Protein AF-A0A420M8M1-F1 (afdb_monomer)

InterPro domains:
  IPR000873 AMP-dependent synthetase/ligase domain [PF00501] (111-320)
  IPR020845 AMP-binding, conserved site [PS00455] (256-267)
  IPR042099 ANL, N-terminal domain [G3DSA:3.40.50.12780] (49-320)

Structure (mmCIF, N/CA/C/O backbone):
data_AF-A0A420M8M1-F1
#
_entry.id   AF-A0A420M8M1-F1
#
loop_
_atom_site.group_PDB
_atom_site.id
_atom_site.type_symbol
_atom_site.label_atom_id
_atom_site.label_alt_id
_atom_site.label_comp_id
_atom_site.label_asym_id
_atom_site.label_entity_id
_atom_site.label_seq_id
_atom_site.pdbx_PDB_ins_code
_atom_site.Cartn_x
_atom_site.Cartn_y
_atom_site.Cartn_z
_atom_site.occupancy
_atom_site.B_iso_or_equiv
_atom_site.auth_seq_id
_atom_site.auth_comp_id
_atom_site.auth_asym_id
_atom_site.auth_atom_id
_atom_site.pdbx_PDB_model_num
ATOM 1 N N . MET A 1 1 ? 34.144 -24.700 -1.272 1.00 50.12 1 MET A N 1
ATOM 2 C CA . MET A 1 1 ? 32.954 -23.831 -1.227 1.00 50.12 1 MET A CA 1
ATOM 3 C C . MET A 1 1 ? 32.744 -23.325 -2.629 1.00 50.12 1 MET A C 1
ATOM 5 O O . MET A 1 1 ? 33.666 -22.741 -3.184 1.00 50.12 1 MET A O 1
ATOM 9 N N . ASP A 1 2 ? 31.607 -23.652 -3.221 1.00 48.69 2 ASP A N 1
ATOM 10 C CA . ASP A 1 2 ? 31.216 -23.104 -4.510 1.00 48.69 2 ASP A CA 1
ATOM 11 C C . ASP A 1 2 ? 30.931 -21.606 -4.314 1.00 48.69 2 ASP A C 1
ATOM 13 O O . ASP A 1 2 ? 30.100 -21.219 -3.492 1.00 48.69 2 ASP A O 1
ATOM 17 N N . TYR A 1 3 ? 31.689 -20.754 -5.006 1.00 56.19 3 TYR A N 1
ATOM 18 C CA . TYR A 1 3 ? 31.536 -19.297 -4.940 1.00 56.19 3 TYR A CA 1
ATOM 19 C C . TYR A 1 3 ? 30.181 -18.835 -5.493 1.00 56.19 3 TYR A C 1
ATOM 21 O O . TYR A 1 3 ? 29.797 -17.694 -5.255 1.00 56.19 3 TYR A O 1
ATOM 29 N N . SER A 1 4 ? 29.449 -19.712 -6.188 1.00 56.25 4 SER A N 1
ATOM 30 C CA . SER A 1 4 ? 28.086 -19.476 -6.661 1.00 56.25 4 SER A CA 1
ATOM 31 C C . SER A 1 4 ? 26.995 -19.891 -5.664 1.00 56.25 4 SER A C 1
ATOM 33 O O . SER A 1 4 ? 25.820 -19.651 -5.924 1.00 56.25 4 SER A O 1
ATOM 35 N N . SER A 1 5 ? 27.352 -20.463 -4.504 1.00 58.03 5 SER A N 1
ATOM 36 C CA . SER A 1 5 ? 26.383 -20.990 -3.528 1.00 58.03 5 SER A CA 1
ATOM 37 C C . SER A 1 5 ? 26.533 -20.418 -2.105 1.00 58.03 5 SER A C 1
ATOM 39 O O . SER A 1 5 ? 26.022 -21.008 -1.151 1.00 58.03 5 SER A O 1
ATOM 41 N N . GLY A 1 6 ? 27.281 -19.322 -1.929 1.00 61.12 6 GLY A N 1
ATOM 42 C CA . GLY A 1 6 ? 27.426 -18.617 -0.646 1.00 61.12 6 GLY A CA 1
ATOM 43 C C . GLY A 1 6 ? 26.289 -17.617 -0.370 1.00 61.12 6 GLY A C 1
ATOM 44 O O . GLY A 1 6 ? 25.487 -17.361 -1.261 1.00 61.12 6 GLY A O 1
ATOM 45 N N . PRO A 1 7 ? 26.228 -17.007 0.832 1.00 55.78 7 PRO A N 1
ATOM 46 C CA . PRO A 1 7 ? 25.243 -15.964 1.159 1.00 55.78 7 PRO A CA 1
ATOM 47 C C . PRO A 1 7 ? 25.398 -14.686 0.313 1.00 55.78 7 PRO A C 1
ATOM 49 O O . PRO A 1 7 ? 24.475 -13.886 0.244 1.00 55.78 7 PRO A O 1
ATOM 52 N N . ILE A 1 8 ? 26.554 -14.506 -0.336 1.00 55.62 8 ILE A N 1
ATOM 53 C CA . ILE A 1 8 ? 26.792 -13.508 -1.386 1.00 55.62 8 ILE A CA 1
ATOM 54 C C . ILE A 1 8 ? 27.461 -14.259 -2.546 1.00 55.62 8 ILE A C 1
ATOM 56 O O . ILE A 1 8 ? 28.693 -14.345 -2.586 1.00 55.62 8 ILE A O 1
ATOM 60 N N . PRO A 1 9 ? 26.690 -14.908 -3.433 1.00 60.41 9 PRO A N 1
ATOM 61 C CA . PRO A 1 9 ? 27.268 -15.642 -4.546 1.00 60.41 9 PRO A CA 1
ATOM 62 C C . PRO A 1 9 ? 27.980 -14.662 -5.489 1.00 60.41 9 PRO A C 1
ATOM 64 O O . PRO A 1 9 ? 27.428 -13.640 -5.894 1.00 60.41 9 PRO A O 1
ATOM 67 N N . LEU A 1 10 ? 29.242 -14.945 -5.817 1.00 60.34 10 LEU A N 1
ATOM 68 C CA . LEU A 1 10 ? 30.029 -14.114 -6.724 1.00 60.34 10 LEU A CA 1
ATOM 69 C C . LEU A 1 10 ? 29.603 -14.410 -8.162 1.00 60.34 10 LEU A C 1
ATOM 71 O O . LEU A 1 10 ? 29.989 -15.423 -8.750 1.00 60.34 10 LEU A O 1
ATOM 75 N N . ASN A 1 11 ? 28.801 -13.507 -8.721 1.00 65.06 11 ASN A N 1
ATOM 76 C CA . ASN A 1 11 ? 28.362 -13.573 -10.106 1.00 65.06 11 ASN A CA 1
ATOM 77 C C . ASN A 1 11 ? 29.441 -13.095 -11.088 1.00 65.06 11 ASN A C 1
ATOM 79 O O . ASN A 1 11 ? 30.454 -12.485 -10.738 1.00 65.06 11 ASN A O 1
ATOM 83 N N . ARG A 1 12 ? 29.226 -13.433 -12.361 1.00 63.91 12 ARG A N 1
ATOM 84 C CA . ARG A 1 12 ? 30.141 -13.169 -13.475 1.00 63.91 12 ARG A CA 1
ATOM 85 C C . ARG A 1 12 ? 30.439 -11.665 -13.582 1.00 63.91 12 ARG A C 1
ATOM 87 O O . ARG A 1 12 ? 29.519 -10.867 -13.702 1.00 63.91 12 ARG A O 1
ATOM 94 N N . VAL A 1 13 ? 31.720 -11.288 -13.612 1.00 68.69 13 VAL A N 1
ATOM 95 C CA . VAL A 1 13 ? 32.142 -9.890 -13.825 1.00 68.69 13 VAL A CA 1
ATOM 96 C C . VAL A 1 13 ? 31.616 -9.398 -15.175 1.00 68.69 13 VAL A C 1
ATOM 98 O O . VAL A 1 13 ? 31.954 -9.969 -16.219 1.00 68.69 13 VAL A O 1
ATOM 101 N N . HIS A 1 14 ? 30.801 -8.340 -15.156 1.00 72.31 14 HIS A N 1
ATOM 102 C CA . HIS A 1 14 ? 30.306 -7.699 -16.374 1.00 72.31 14 HIS A CA 1
ATOM 103 C C . HIS A 1 14 ? 31.462 -7.266 -17.263 1.00 72.31 14 HIS A C 1
ATOM 105 O O . HIS A 1 14 ? 32.425 -6.647 -16.808 1.00 72.31 14 HIS A O 1
ATOM 111 N N . LYS A 1 15 ? 31.358 -7.574 -18.556 1.00 82.00 15 LYS A N 1
ATOM 112 C CA . LYS A 1 15 ? 32.298 -7.067 -19.555 1.00 82.00 15 LYS A CA 1
ATOM 113 C C . LYS A 1 15 ? 31.755 -5.763 -20.141 1.00 82.00 15 LYS A C 1
ATOM 115 O O . LYS A 1 15 ? 30.547 -5.671 -20.362 1.00 82.00 15 LYS A O 1
ATOM 120 N N . PRO A 1 16 ? 32.618 -4.771 -20.423 1.00 85.31 16 PRO A N 1
ATOM 121 C CA . PRO A 1 16 ? 32.193 -3.565 -21.120 1.00 85.31 16 PRO A CA 1
ATOM 122 C C . PRO A 1 16 ? 31.568 -3.907 -22.490 1.00 85.31 16 PRO A C 1
ATOM 124 O O . PRO A 1 16 ? 31.913 -4.936 -23.079 1.00 85.31 16 PRO A O 1
ATOM 127 N N . PRO A 1 17 ? 30.691 -3.038 -23.027 1.00 88.19 17 PRO A N 1
ATOM 128 C CA . PRO A 1 17 ? 30.374 -1.699 -22.524 1.00 88.19 17 PRO A CA 1
ATOM 129 C C . PRO A 1 17 ? 29.330 -1.696 -21.394 1.00 88.19 17 PRO A C 1
ATOM 131 O O . PRO A 1 17 ? 28.279 -2.306 -21.522 1.00 88.19 17 PRO A O 1
ATOM 134 N N . PHE A 1 18 ? 29.581 -0.936 -20.319 1.00 87.44 18 PHE A N 1
ATOM 135 C CA . PHE A 1 18 ? 28.633 -0.758 -19.198 1.00 87.44 18 PHE A CA 1
ATOM 136 C C . PHE A 1 18 ? 27.512 0.247 -19.501 1.00 87.44 18 PHE A C 1
ATOM 138 O O . PHE A 1 18 ? 26.498 0.301 -18.817 1.00 87.44 18 PHE A O 1
ATOM 145 N N . THR A 1 19 ? 27.699 1.065 -20.536 1.00 91.12 19 THR A N 1
ATOM 146 C CA . THR A 1 19 ? 26.711 2.014 -21.054 1.00 91.12 19 THR A CA 1
ATOM 147 C C . THR A 1 19 ? 26.852 2.094 -22.567 1.00 91.12 19 THR A C 1
ATOM 149 O O . THR A 1 19 ? 27.961 1.973 -23.091 1.00 91.12 19 THR A O 1
ATOM 152 N N . ILE A 1 20 ? 25.758 2.348 -23.275 1.00 92.12 20 ILE A N 1
ATOM 153 C CA . ILE A 1 20 ? 25.721 2.551 -24.731 1.00 92.12 20 ILE A CA 1
ATOM 154 C C . ILE A 1 20 ? 25.131 3.926 -25.057 1.00 92.12 20 ILE A C 1
ATOM 156 O O . ILE A 1 20 ? 24.432 4.504 -24.225 1.00 92.12 20 ILE A O 1
ATOM 160 N N . GLU A 1 21 ? 25.407 4.458 -26.248 1.00 93.00 21 GLU A N 1
ATOM 161 C CA . GLU A 1 21 ? 24.715 5.656 -26.742 1.00 93.00 21 GLU A CA 1
ATOM 162 C C . GLU A 1 21 ? 23.219 5.352 -26.907 1.00 93.00 21 GLU A C 1
ATOM 164 O O . GLU A 1 21 ? 22.837 4.285 -27.392 1.00 93.00 21 GLU A O 1
ATOM 169 N N . ALA A 1 22 ? 22.360 6.266 -26.462 1.00 89.75 22 ALA A N 1
ATOM 170 C CA . ALA A 1 22 ? 20.925 6.134 -26.634 1.00 89.75 22 ALA A CA 1
ATOM 171 C C . ALA A 1 22 ? 20.560 6.322 -28.119 1.00 89.75 22 ALA A C 1
ATOM 173 O O . ALA A 1 22 ? 20.994 7.301 -28.733 1.00 89.75 22 ALA A O 1
ATOM 174 N N . PRO A 1 23 ? 19.748 5.425 -28.707 1.00 86.56 23 PRO A N 1
ATOM 175 C CA . PRO A 1 23 ? 19.322 5.567 -30.093 1.00 86.56 23 PRO A CA 1
ATOM 176 C C . PRO A 1 23 ? 18.439 6.810 -30.271 1.00 86.56 23 PRO A C 1
ATOM 178 O O . PRO A 1 23 ? 17.708 7.199 -29.360 1.00 86.56 23 PRO A O 1
ATOM 181 N N . GLY A 1 24 ? 18.493 7.419 -31.459 1.00 87.69 24 GLY A N 1
ATOM 182 C CA . GLY A 1 24 ? 17.625 8.542 -31.840 1.00 87.69 24 GLY A CA 1
ATOM 183 C C . GLY A 1 24 ? 18.106 9.937 -31.424 1.00 87.69 24 GLY A C 1
ATOM 184 O O . GLY A 1 24 ? 17.429 10.913 -31.733 1.00 87.69 24 GLY A O 1
ATOM 185 N N . TYR A 1 25 ? 19.266 10.062 -30.772 1.00 89.00 25 TYR A N 1
ATOM 186 C CA . TYR A 1 25 ? 19.849 11.360 -30.416 1.00 89.00 25 TYR A CA 1
ATOM 187 C C . TYR A 1 25 ? 20.876 11.817 -31.457 1.00 89.00 25 TYR A C 1
ATOM 189 O O . TYR A 1 25 ? 21.793 11.077 -31.814 1.00 89.00 25 TYR A O 1
ATOM 197 N N . ALA A 1 26 ? 20.739 13.058 -31.929 1.00 91.44 26 ALA A N 1
ATOM 198 C CA . ALA A 1 26 ? 21.737 13.690 -32.786 1.00 91.44 26 ALA A CA 1
ATOM 199 C C . ALA A 1 26 ? 22.994 14.052 -31.978 1.00 91.44 26 ALA A C 1
ATOM 201 O O . ALA A 1 26 ? 22.908 14.431 -30.810 1.00 91.44 26 ALA A O 1
ATOM 202 N N . LYS A 1 27 ? 24.173 13.971 -32.606 1.00 91.88 27 LYS A N 1
ATOM 203 C CA . LYS A 1 27 ? 25.420 14.443 -31.990 1.00 91.88 27 LYS A CA 1
ATOM 204 C C . LYS A 1 27 ? 25.441 15.969 -31.986 1.00 91.88 27 LYS A C 1
ATOM 206 O O . LYS A 1 27 ? 25.452 16.582 -33.051 1.00 91.88 27 LYS A O 1
ATOM 211 N N . VAL A 1 28 ? 25.487 16.564 -30.798 1.00 94.12 28 VAL A N 1
ATOM 212 C CA . VAL A 1 28 ? 25.663 18.010 -30.618 1.00 94.12 28 VAL A CA 1
ATOM 213 C C . VAL A 1 28 ? 27.150 18.296 -30.361 1.00 94.12 28 VAL A C 1
ATOM 215 O O . VAL A 1 28 ? 27.767 17.612 -29.538 1.00 94.12 28 VAL A O 1
ATOM 218 N N . PRO A 1 29 ? 27.778 19.258 -31.067 1.00 95.44 29 PRO A N 1
ATOM 219 C CA . PRO A 1 29 ? 29.178 19.597 -30.837 1.00 95.44 29 PRO A CA 1
ATOM 220 C C . PRO A 1 29 ? 29.442 19.946 -29.368 1.00 95.44 29 PRO A C 1
ATOM 222 O O . PRO A 1 29 ? 28.752 20.785 -28.802 1.00 95.44 29 PRO A O 1
ATOM 225 N N . ARG A 1 30 ? 30.489 19.348 -28.783 1.00 93.50 30 ARG A N 1
ATOM 226 C CA . ARG A 1 30 ? 30.898 19.492 -27.367 1.00 93.50 30 ARG A CA 1
ATOM 227 C C . ARG A 1 30 ? 29.968 18.846 -26.332 1.00 93.50 30 ARG A C 1
ATOM 229 O O . ARG A 1 30 ? 30.234 18.982 -25.142 1.00 93.50 30 ARG A O 1
ATOM 236 N N . GLU A 1 31 ? 28.960 18.090 -26.753 1.00 93.38 31 GLU A N 1
ATOM 237 C CA . GLU A 1 31 ? 28.098 17.330 -25.847 1.00 93.38 31 GLU A CA 1
ATOM 238 C C . GLU A 1 31 ? 28.309 15.823 -26.005 1.00 93.38 31 GLU A C 1
ATOM 240 O O . GLU A 1 31 ? 28.609 15.310 -27.086 1.00 93.38 31 GLU A O 1
ATOM 245 N N . THR A 1 32 ? 28.145 15.092 -24.903 1.00 91.19 32 THR A N 1
ATOM 246 C CA . THR A 1 32 ? 28.105 13.627 -24.943 1.00 91.19 32 THR A CA 1
ATOM 247 C C . THR A 1 32 ? 26.692 13.197 -25.310 1.00 91.19 32 THR A C 1
ATOM 249 O O . THR A 1 32 ? 25.736 13.643 -24.679 1.00 91.19 32 THR A O 1
ATOM 252 N N . VAL A 1 33 ? 26.550 12.306 -26.296 1.00 92.62 33 VAL A N 1
ATOM 253 C CA . VAL A 1 33 ? 25.246 11.704 -26.615 1.00 92.62 33 VAL A CA 1
ATOM 254 C C . VAL A 1 33 ? 24.686 11.054 -25.345 1.00 92.62 33 VAL A C 1
ATOM 256 O O . VAL A 1 33 ? 25.431 10.310 -24.693 1.00 92.62 33 VAL A O 1
ATOM 259 N N . PRO A 1 34 ? 23.409 11.292 -24.981 1.00 92.81 34 PRO A N 1
ATOM 260 C CA . PRO A 1 34 ? 22.792 10.641 -23.834 1.00 92.81 34 PRO A CA 1
ATOM 261 C C . PRO A 1 34 ? 23.056 9.137 -23.847 1.00 92.81 34 PRO A C 1
ATOM 263 O O . PRO A 1 34 ? 22.943 8.484 -24.884 1.00 92.81 34 PRO A O 1
ATOM 266 N N . ARG A 1 35 ? 23.452 8.583 -22.702 1.00 91.62 35 ARG A N 1
ATOM 267 C CA . ARG A 1 35 ? 23.811 7.166 -22.576 1.00 91.62 35 ARG A CA 1
ATOM 268 C C . ARG A 1 35 ? 22.736 6.409 -21.812 1.00 91.62 35 ARG A C 1
ATOM 270 O O . ARG A 1 35 ? 22.033 6.987 -20.988 1.00 91.62 35 ARG A O 1
ATOM 277 N N . ARG A 1 36 ? 22.618 5.108 -22.069 1.00 89.69 36 ARG A N 1
ATOM 278 C CA . ARG A 1 36 ? 21.708 4.210 -21.344 1.00 89.69 36 ARG A CA 1
ATOM 279 C C . ARG A 1 36 ? 22.346 2.862 -21.048 1.00 89.69 36 ARG A C 1
ATOM 281 O O . ARG A 1 36 ? 23.390 2.517 -21.606 1.00 89.69 36 ARG A O 1
ATOM 288 N N . HIS A 1 37 ? 21.699 2.102 -20.173 1.00 87.69 37 HIS A N 1
ATOM 289 C CA . HIS A 1 37 ? 22.111 0.743 -19.850 1.00 87.69 37 HIS A CA 1
ATOM 290 C C . HIS A 1 37 ? 22.026 -0.164 -21.100 1.00 87.69 37 HIS A C 1
ATOM 292 O O . HIS A 1 37 ? 21.024 -0.088 -21.816 1.00 87.69 37 HIS A O 1
ATOM 298 N N . PRO A 1 38 ? 23.010 -1.045 -21.373 1.00 88.31 38 PRO A N 1
ATOM 299 C CA . PRO A 1 38 ? 23.003 -1.927 -22.547 1.00 88.31 38 PRO A CA 1
ATOM 300 C C . PRO A 1 38 ? 21.764 -2.823 -22.649 1.00 88.31 38 PRO A C 1
ATOM 302 O O . PRO A 1 38 ? 21.288 -3.104 -23.7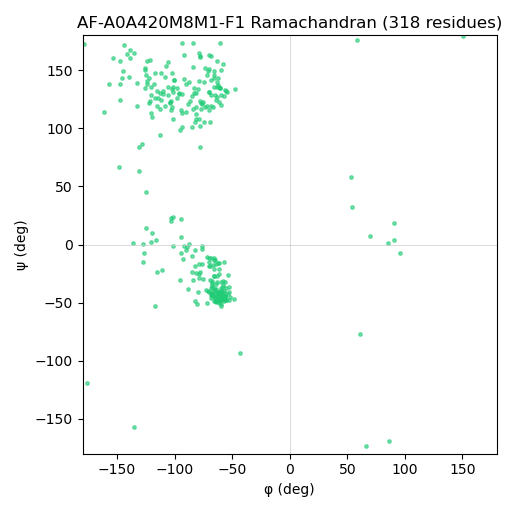45 1.00 88.31 38 PRO A O 1
ATOM 305 N N . ARG A 1 39 ? 21.201 -3.234 -21.505 1.00 84.75 39 ARG A N 1
ATOM 306 C CA . ARG A 1 39 ? 19.956 -4.024 -21.453 1.00 84.75 39 ARG A CA 1
ATOM 307 C C . ARG A 1 39 ? 18.728 -3.259 -21.966 1.00 84.75 39 ARG A C 1
ATOM 309 O O . ARG A 1 39 ? 17.761 -3.881 -22.375 1.00 84.75 39 ARG A O 1
ATOM 316 N N . ALA A 1 40 ? 18.783 -1.928 -21.983 1.00 88.62 40 ALA A N 1
ATOM 317 C CA . ALA A 1 40 ? 17.722 -1.038 -22.454 1.00 88.62 40 ALA A CA 1
ATOM 318 C C . ALA A 1 40 ? 17.993 -0.501 -23.880 1.00 88.62 40 ALA A C 1
ATOM 320 O O . ALA A 1 40 ? 17.518 0.578 -24.257 1.00 88.62 40 ALA A O 1
ATOM 321 N N . LYS A 1 41 ? 18.803 -1.218 -24.678 1.00 87.38 41 LYS A N 1
ATOM 322 C CA . LYS A 1 41 ? 19.159 -0.810 -26.050 1.00 87.38 41 LYS A CA 1
ATOM 323 C C . LYS A 1 41 ? 17.935 -0.669 -26.960 1.00 87.38 41 LYS A C 1
ATOM 325 O O . LYS A 1 41 ? 17.877 0.275 -27.739 1.00 87.38 41 LYS A O 1
ATOM 330 N N . ASP A 1 42 ? 16.954 -1.555 -26.792 1.00 86.75 42 ASP A N 1
ATOM 331 C CA . ASP A 1 42 ? 15.763 -1.642 -27.644 1.00 86.75 42 ASP A CA 1
ATOM 332 C C . ASP A 1 42 ? 14.588 -0.803 -27.107 1.00 86.75 42 ASP A C 1
ATOM 334 O O . ASP A 1 42 ? 13.528 -0.744 -27.724 1.00 86.75 42 ASP A O 1
ATOM 338 N N . GLY A 1 43 ? 14.755 -0.132 -25.962 1.00 86.56 43 GLY A N 1
ATOM 339 C CA . GLY A 1 43 ? 13.695 0.664 -25.349 1.00 86.56 43 GLY A CA 1
ATOM 340 C C . GLY A 1 43 ? 13.797 0.744 -23.831 1.00 86.56 43 GLY A C 1
ATOM 341 O O . GLY A 1 43 ? 14.707 0.192 -23.215 1.00 86.56 43 GLY A O 1
ATOM 342 N N . LEU A 1 44 ? 12.856 1.470 -23.229 1.00 87.50 44 LEU A N 1
ATOM 343 C CA . LEU A 1 44 ? 12.731 1.547 -21.777 1.00 87.50 44 LEU A CA 1
ATOM 344 C C . LEU A 1 44 ? 12.245 0.200 -21.226 1.00 87.50 44 LEU A C 1
ATOM 346 O O . LEU A 1 44 ? 11.249 -0.339 -21.705 1.00 87.50 44 LEU A O 1
ATOM 350 N N . ILE A 1 45 ? 12.915 -0.307 -20.192 1.00 90.50 45 ILE A N 1
ATOM 351 C CA . ILE A 1 45 ? 12.453 -1.472 -19.435 1.00 90.50 45 ILE A CA 1
ATOM 352 C C . ILE A 1 45 ? 11.484 -0.949 -18.372 1.00 90.50 45 ILE A C 1
ATOM 354 O O . ILE A 1 45 ? 11.903 -0.369 -17.375 1.00 90.50 45 ILE A O 1
ATOM 358 N N . ASN A 1 46 ? 10.185 -1.081 -18.624 1.00 92.94 46 ASN A N 1
ATOM 359 C CA . ASN A 1 46 ? 9.117 -0.531 -17.778 1.00 92.94 46 ASN A CA 1
ATOM 360 C C . ASN A 1 46 ? 8.222 -1.606 -17.144 1.00 92.94 46 ASN A C 1
ATOM 362 O O . ASN A 1 46 ? 7.232 -1.272 -16.495 1.00 92.94 46 ASN A O 1
ATOM 366 N N . ARG A 1 47 ? 8.553 -2.884 -17.350 1.00 94.31 47 ARG A N 1
ATOM 367 C CA . ARG A 1 47 ? 7.922 -4.037 -16.705 1.00 94.31 47 ARG A CA 1
ATOM 368 C C . ARG A 1 47 ? 8.994 -5.058 -16.339 1.00 94.31 47 ARG A C 1
ATOM 370 O O . ARG A 1 47 ? 9.925 -5.233 -17.130 1.00 94.31 47 ARG A O 1
ATOM 377 N N . PRO A 1 48 ? 8.865 -5.762 -15.203 1.00 91.69 48 PRO A N 1
ATOM 378 C CA . PRO A 1 48 ? 9.856 -6.760 -14.823 1.00 91.69 48 PRO A CA 1
ATOM 379 C C . PRO A 1 48 ? 9.707 -8.041 -15.665 1.00 91.69 48 PRO A C 1
ATOM 381 O O . PRO A 1 48 ? 10.690 -8.714 -15.956 1.00 91.69 48 PRO A O 1
ATOM 384 N N . VAL A 1 49 ? 8.483 -8.339 -16.114 1.00 92.62 49 VAL A N 1
ATOM 385 C CA . VAL A 1 49 ? 8.124 -9.371 -17.099 1.00 92.62 49 VAL A CA 1
ATOM 386 C C . VAL A 1 49 ? 6.904 -8.901 -17.900 1.00 92.62 49 VAL A C 1
ATOM 388 O O . VAL A 1 49 ? 6.151 -8.039 -17.448 1.00 92.62 49 VAL A O 1
ATOM 391 N N . ASN A 1 50 ? 6.701 -9.453 -19.099 1.00 90.56 50 ASN A N 1
ATOM 392 C CA . ASN A 1 50 ? 5.704 -8.948 -20.053 1.00 90.56 50 ASN A CA 1
ATOM 393 C C . ASN A 1 50 ? 4.245 -9.032 -19.570 1.00 90.56 50 ASN A C 1
ATOM 395 O O . ASN A 1 50 ? 3.437 -8.230 -20.030 1.00 90.56 50 ASN A O 1
ATOM 399 N N . ASP A 1 51 ? 3.914 -9.974 -18.680 1.00 91.75 51 ASP A N 1
ATOM 400 C CA . ASP A 1 51 ? 2.560 -10.221 -18.166 1.00 91.75 51 ASP A CA 1
ATOM 401 C C . ASP A 1 51 ? 2.190 -9.371 -16.937 1.00 91.75 51 ASP A C 1
ATOM 403 O O . ASP A 1 51 ? 1.074 -9.489 -16.437 1.00 91.75 51 ASP A O 1
ATOM 407 N N . ILE A 1 52 ? 3.085 -8.495 -16.461 1.00 95.38 52 ILE A N 1
ATOM 408 C CA . ILE A 1 52 ? 2.809 -7.587 -15.339 1.00 95.38 52 ILE A CA 1
ATOM 409 C C . ILE A 1 52 ? 2.491 -6.187 -15.856 1.00 95.38 52 ILE A C 1
ATOM 411 O O . ILE A 1 52 ? 3.374 -5.445 -16.288 1.00 95.38 52 ILE A O 1
ATOM 415 N N . HIS A 1 53 ? 1.219 -5.805 -15.762 1.00 94.94 53 HIS A N 1
ATOM 416 C CA . HIS A 1 53 ? 0.726 -4.477 -16.127 1.00 94.94 53 HIS A CA 1
ATOM 417 C C . HIS A 1 53 ? 0.274 -3.665 -14.911 1.00 94.94 53 HIS A C 1
ATOM 419 O O . HIS A 1 53 ? 0.210 -2.437 -14.979 1.00 94.94 53 HIS A O 1
ATOM 425 N N . THR A 1 54 ? -0.045 -4.344 -13.814 1.00 94.94 54 THR A N 1
ATOM 426 C CA . THR A 1 54 ? -0.586 -3.768 -12.589 1.00 94.94 54 THR A CA 1
ATOM 427 C C . THR A 1 54 ? 0.089 -4.332 -11.346 1.00 94.94 54 THR A C 1
ATOM 429 O O . THR A 1 54 ? 0.725 -5.383 -11.370 1.00 94.94 54 THR A O 1
ATOM 432 N N . VAL A 1 55 ? -0.105 -3.643 -10.222 1.00 92.94 55 VAL A N 1
ATOM 433 C CA . VAL A 1 55 ? 0.282 -4.133 -8.889 1.00 92.94 55 VAL A CA 1
ATOM 434 C C . VAL A 1 55 ? -0.389 -5.471 -8.575 1.00 92.94 55 VAL A C 1
ATOM 436 O O . VAL A 1 55 ? 0.224 -6.358 -7.990 1.00 92.94 55 VAL A O 1
ATOM 439 N N . PHE A 1 56 ? -1.640 -5.660 -9.000 1.00 93.31 56 PHE A N 1
ATOM 440 C CA . PHE A 1 56 ? -2.323 -6.926 -8.771 1.00 93.31 56 PHE A CA 1
ATOM 441 C C . PHE A 1 56 ? -1.729 -8.075 -9.601 1.00 93.31 56 PHE A C 1
ATOM 443 O O . PHE A 1 56 ? -1.686 -9.205 -9.117 1.00 93.31 56 PHE A O 1
ATOM 450 N N . ASP A 1 57 ? -1.187 -7.803 -10.792 1.00 95.19 57 ASP A N 1
ATOM 451 C CA . ASP A 1 57 ? -0.479 -8.823 -11.576 1.00 95.19 57 ASP A CA 1
ATOM 452 C C . ASP A 1 57 ? 0.775 -9.334 -10.860 1.00 95.19 57 ASP A C 1
ATOM 454 O O . ASP A 1 57 ? 1.085 -10.521 -10.970 1.00 95.19 57 ASP A O 1
ATOM 458 N N . ILE A 1 58 ? 1.457 -8.485 -10.077 1.00 95.44 58 ILE A N 1
ATOM 459 C CA . ILE A 1 58 ? 2.564 -8.912 -9.206 1.00 95.44 58 ILE A CA 1
ATOM 460 C C . ILE A 1 58 ? 2.051 -9.959 -8.211 1.00 95.44 58 ILE A C 1
ATOM 462 O O . ILE A 1 58 ? 2.568 -11.072 -8.183 1.00 95.44 58 ILE A O 1
ATOM 466 N N . VAL A 1 59 ? 0.979 -9.653 -7.471 1.00 94.44 59 VAL A N 1
ATOM 467 C CA . VAL A 1 59 ? 0.372 -10.581 -6.498 1.00 94.44 59 VAL A CA 1
ATOM 468 C C . VAL A 1 59 ? -0.045 -11.899 -7.164 1.00 94.44 59 VAL A C 1
ATOM 470 O O . VAL A 1 59 ? 0.308 -12.978 -6.686 1.00 94.44 59 VAL A O 1
ATOM 473 N N . ARG A 1 60 ? -0.747 -11.828 -8.304 1.00 94.44 60 ARG A N 1
ATOM 474 C CA . ARG A 1 60 ? -1.206 -12.998 -9.078 1.00 94.44 60 ARG A CA 1
ATOM 475 C C . ARG A 1 60 ? -0.044 -13.846 -9.586 1.00 94.44 60 ARG A C 1
ATOM 477 O O . ARG A 1 60 ? -0.115 -15.076 -9.559 1.00 94.44 60 ARG A O 1
ATOM 484 N N . ARG A 1 61 ? 1.022 -13.212 -10.082 1.00 96.00 61 ARG A N 1
ATOM 485 C CA . ARG A 1 61 ? 2.225 -13.915 -10.534 1.00 96.00 61 ARG A CA 1
ATOM 486 C C . ARG A 1 61 ? 2.897 -14.605 -9.357 1.00 96.00 61 ARG A C 1
ATOM 488 O O . ARG A 1 61 ? 3.204 -15.786 -9.469 1.00 96.00 61 ARG A O 1
ATOM 495 N N . SER A 1 62 ? 3.108 -13.913 -8.248 1.00 95.75 62 SER A N 1
ATOM 496 C CA . SER A 1 62 ? 3.844 -14.472 -7.116 1.00 95.75 62 SER A CA 1
ATOM 497 C C . SER A 1 62 ? 3.089 -15.615 -6.444 1.00 95.75 62 SER A C 1
ATOM 499 O O . SER A 1 62 ? 3.692 -16.637 -6.143 1.00 95.75 62 SER A O 1
ATOM 501 N N . ALA A 1 63 ? 1.759 -15.547 -6.355 1.00 96.81 63 ALA A N 1
ATOM 502 C CA . ALA A 1 63 ? 0.937 -16.680 -5.919 1.00 96.81 63 ALA A CA 1
ATOM 503 C C . ALA A 1 63 ? 0.967 -17.879 -6.879 1.00 96.81 63 ALA A C 1
ATOM 505 O O . ALA A 1 63 ? 0.773 -19.015 -6.452 1.00 96.81 63 ALA A O 1
ATOM 506 N N . ARG A 1 64 ? 1.217 -17.651 -8.173 1.00 97.44 64 ARG A N 1
ATOM 507 C CA . ARG A 1 64 ? 1.382 -18.713 -9.175 1.00 97.44 64 ARG A CA 1
ATOM 508 C C . ARG A 1 64 ? 2.780 -19.335 -9.141 1.00 97.44 64 ARG A C 1
ATOM 510 O O . ARG A 1 64 ? 2.897 -20.543 -9.313 1.00 97.44 64 ARG A O 1
ATOM 517 N N . VAL A 1 65 ? 3.821 -18.518 -8.977 1.00 97.44 65 VAL A N 1
ATOM 518 C CA . VAL A 1 65 ? 5.232 -18.935 -9.072 1.00 97.44 65 VAL A CA 1
ATOM 519 C C . VAL A 1 65 ? 5.771 -19.433 -7.728 1.00 97.44 65 VAL A C 1
ATOM 521 O O . VAL A 1 65 ? 6.475 -20.437 -7.699 1.00 97.44 65 VAL A O 1
ATOM 524 N N . TYR A 1 66 ? 5.386 -18.792 -6.623 1.00 97.50 66 TYR A N 1
ATOM 525 C CA . TYR A 1 66 ? 5.883 -19.052 -5.267 1.00 97.50 66 TYR A CA 1
ATOM 526 C C . TYR A 1 66 ? 4.753 -19.365 -4.266 1.00 97.50 66 TYR A C 1
ATOM 528 O O . TYR A 1 66 ? 4.763 -18.844 -3.152 1.00 97.50 66 TYR A O 1
ATOM 536 N N . PRO A 1 67 ? 3.759 -20.214 -4.602 1.00 98.19 67 PRO A N 1
ATOM 537 C CA . PRO A 1 67 ? 2.507 -20.339 -3.843 1.00 98.19 67 PRO A CA 1
ATOM 538 C C . PRO A 1 67 ? 2.698 -20.599 -2.345 1.00 98.19 67 PRO A C 1
ATOM 540 O O . PRO A 1 67 ? 1.929 -20.081 -1.542 1.00 98.19 67 PRO A O 1
ATOM 543 N N . ASN A 1 68 ? 3.721 -21.381 -1.986 1.00 97.88 68 ASN A N 1
ATOM 544 C CA . ASN A 1 68 ? 3.986 -21.831 -0.618 1.00 97.88 68 ASN A CA 1
ATOM 545 C C . ASN A 1 68 ? 5.102 -21.036 0.085 1.00 97.88 68 ASN A C 1
ATOM 547 O O . ASN A 1 68 ? 5.427 -21.341 1.232 1.00 97.88 68 ASN A O 1
ATOM 551 N N . HIS A 1 69 ? 5.727 -20.063 -0.589 1.00 97.69 69 HIS A N 1
ATOM 552 C CA . HIS A 1 69 ? 6.723 -19.197 0.046 1.00 97.69 69 HIS A CA 1
ATOM 553 C C . HIS A 1 69 ? 6.017 -18.210 0.970 1.00 97.69 69 HIS A C 1
ATOM 555 O O . HIS A 1 69 ? 4.853 -17.872 0.744 1.00 97.69 69 HIS A O 1
ATOM 561 N N . ARG A 1 70 ? 6.717 -17.760 2.015 1.00 96.44 70 ARG A N 1
ATOM 562 C CA . ARG A 1 70 ? 6.232 -16.694 2.898 1.00 96.44 70 ARG A CA 1
ATOM 563 C C . ARG A 1 70 ? 6.160 -15.405 2.081 1.00 96.44 70 ARG A C 1
ATOM 565 O O . ARG A 1 70 ? 7.082 -15.142 1.332 1.00 96.44 70 ARG A O 1
ATOM 572 N N . ALA A 1 71 ? 5.071 -14.656 2.218 1.00 94.50 71 ALA A N 1
ATOM 573 C CA . ALA A 1 71 ? 4.854 -13.409 1.486 1.00 94.50 71 ALA A CA 1
ATOM 574 C C . ALA A 1 71 ? 4.769 -12.209 2.427 1.00 94.50 71 ALA A C 1
ATOM 576 O O . ALA A 1 71 ? 5.457 -11.212 2.253 1.00 94.50 71 ALA A O 1
ATOM 577 N N . VAL A 1 72 ? 3.900 -12.287 3.439 1.00 92.69 72 VAL A N 1
ATOM 578 C CA . VAL A 1 72 ? 3.678 -11.172 4.368 1.00 92.69 72 VAL A CA 1
ATOM 579 C C . VAL A 1 72 ? 3.703 -11.689 5.793 1.00 92.69 72 VAL A C 1
ATOM 581 O O . VAL A 1 72 ? 2.891 -12.536 6.174 1.00 92.69 72 VAL A O 1
ATOM 584 N N . GLY A 1 73 ? 4.651 -11.169 6.571 1.00 91.81 73 GLY A N 1
ATOM 585 C CA . GLY A 1 73 ? 4.819 -11.454 7.989 1.00 91.81 73 GLY A CA 1
ATOM 586 C C . GLY A 1 73 ? 4.242 -10.349 8.868 1.00 91.81 73 GLY A C 1
ATOM 587 O O . GLY A 1 73 ? 4.391 -9.168 8.571 1.00 91.81 73 GLY A O 1
ATOM 588 N N . SER A 1 74 ? 3.616 -10.711 9.985 1.00 91.06 74 SER A N 1
ATOM 589 C CA . SER A 1 74 ? 3.173 -9.741 10.993 1.00 91.06 74 SER A CA 1
ATOM 590 C C . SER A 1 74 ? 3.376 -10.267 12.410 1.00 91.06 74 SER A C 1
ATOM 592 O O . SER A 1 74 ? 3.621 -11.456 12.623 1.00 91.06 74 SER A O 1
ATOM 594 N N . ARG A 1 75 ? 3.319 -9.361 13.388 1.00 91.69 75 ARG A N 1
ATOM 595 C CA . ARG A 1 75 ? 3.400 -9.678 14.816 1.00 91.69 75 ARG A CA 1
ATOM 596 C C . ARG A 1 75 ? 2.180 -9.112 15.518 1.00 91.69 75 ARG A C 1
ATOM 598 O O . ARG A 1 75 ? 1.715 -8.031 15.167 1.00 91.69 75 ARG A O 1
ATOM 605 N N . GLU A 1 76 ? 1.711 -9.819 16.532 1.00 90.00 76 GLU A N 1
ATOM 606 C CA . GLU A 1 76 ? 0.587 -9.389 17.356 1.00 90.00 76 GLU A CA 1
ATOM 607 C C . GLU A 1 76 ? 1.091 -8.833 18.688 1.00 90.00 76 GLU A C 1
ATOM 609 O O . GLU A 1 76 ? 2.124 -9.267 19.210 1.00 90.00 76 GLU A O 1
ATOM 614 N N . LEU A 1 77 ? 0.370 -7.850 19.230 1.00 89.81 77 LEU A N 1
ATOM 615 C CA . LEU A 1 77 ? 0.644 -7.316 20.558 1.00 89.81 77 LEU A CA 1
ATOM 616 C C . LEU A 1 77 ? 0.263 -8.362 21.607 1.00 89.81 77 LEU A C 1
ATOM 618 O O . LEU A 1 77 ? -0.907 -8.697 21.760 1.00 89.81 77 LEU A O 1
ATOM 622 N N . VAL A 1 78 ? 1.253 -8.850 22.348 1.00 91.44 78 VAL A N 1
ATOM 623 C CA . VAL A 1 78 ? 1.041 -9.734 23.501 1.00 91.44 78 VAL A CA 1
ATOM 624 C C . VAL A 1 78 ? 0.707 -8.893 24.723 1.00 91.44 78 VAL A C 1
ATOM 626 O O . VAL A 1 78 ? -0.261 -9.167 25.430 1.00 91.44 78 VAL A O 1
ATOM 629 N N . LYS A 1 79 ? 1.508 -7.852 24.978 1.00 89.69 79 LYS A N 1
ATOM 630 C CA . LYS A 1 79 ? 1.328 -6.980 26.138 1.00 89.69 79 LYS A CA 1
ATOM 631 C C . LYS A 1 79 ? 1.952 -5.608 25.919 1.00 89.69 79 LYS A C 1
ATOM 633 O O . LYS A 1 79 ? 3.071 -5.493 25.428 1.00 89.69 79 LYS A O 1
ATOM 638 N N . LEU A 1 80 ? 1.243 -4.563 26.341 1.00 88.88 80 LEU A N 1
ATOM 639 C CA . LEU A 1 80 ? 1.793 -3.216 26.451 1.00 88.88 80 LEU A CA 1
ATOM 640 C C . LEU A 1 80 ? 2.284 -2.983 27.881 1.00 88.88 80 LEU A C 1
ATOM 642 O O . LEU A 1 80 ? 1.490 -2.967 28.824 1.00 88.88 80 LEU A O 1
ATOM 646 N N . HIS A 1 81 ? 3.586 -2.783 28.044 1.00 89.81 81 HIS A N 1
ATOM 647 C CA . HIS A 1 81 ? 4.185 -2.412 29.321 1.00 89.81 81 HIS A CA 1
ATOM 648 C C . HIS A 1 81 ? 4.306 -0.891 29.394 1.00 89.81 81 HIS A C 1
ATOM 650 O O . HIS A 1 81 ? 4.808 -0.255 28.466 1.00 89.81 81 HIS A O 1
ATOM 656 N N . LYS A 1 82 ? 3.828 -0.308 30.495 1.00 89.81 82 LYS A N 1
ATOM 657 C CA . LYS A 1 82 ? 3.895 1.131 30.760 1.00 89.81 82 LYS A CA 1
ATOM 658 C C . LYS A 1 82 ? 4.829 1.377 31.931 1.00 89.81 82 LYS A C 1
ATOM 660 O O . LYS A 1 82 ? 4.550 0.940 33.045 1.00 89.81 82 LYS A O 1
ATOM 665 N N . GLU A 1 83 ? 5.922 2.084 31.683 1.00 91.06 83 GLU A N 1
ATOM 666 C CA . GLU A 1 83 ? 6.892 2.456 32.710 1.00 91.06 83 GLU A CA 1
ATOM 667 C C . GLU A 1 83 ? 6.906 3.969 32.886 1.00 91.06 83 GLU A C 1
ATOM 669 O O . GLU A 1 83 ? 7.124 4.710 31.930 1.00 91.06 83 GLU A O 1
ATOM 674 N N . ARG A 1 84 ? 6.723 4.457 34.113 1.00 89.19 84 ARG A N 1
ATOM 675 C CA . ARG A 1 84 ? 6.923 5.878 34.410 1.00 89.19 84 ARG A CA 1
ATOM 676 C C . ARG A 1 84 ? 8.375 6.100 34.785 1.00 89.19 84 ARG A C 1
ATOM 678 O O . ARG A 1 84 ? 8.870 5.504 35.738 1.00 89.19 84 ARG A O 1
ATOM 685 N N . ARG A 1 85 ? 9.061 6.957 34.032 1.00 86.50 85 ARG A N 1
ATOM 686 C CA . ARG A 1 85 ? 10.436 7.364 34.326 1.00 86.50 85 ARG A CA 1
ATOM 687 C C . ARG A 1 85 ? 10.482 8.868 34.518 1.00 86.50 85 ARG A C 1
ATOM 689 O O . ARG A 1 85 ? 9.908 9.612 33.725 1.00 86.50 85 ARG A O 1
ATOM 696 N N . LYS A 1 86 ? 11.196 9.313 35.547 1.00 86.94 86 LYS A N 1
ATOM 697 C CA . LYS A 1 86 ? 11.541 10.723 35.703 1.00 86.94 86 LYS A CA 1
ATOM 698 C C . LYS A 1 86 ? 12.658 11.056 34.725 1.00 86.94 86 LYS A C 1
ATOM 700 O O . LYS A 1 86 ? 13.703 10.410 34.734 1.00 86.94 86 LYS A O 1
ATOM 705 N N . VAL A 1 87 ? 12.420 12.029 33.858 1.00 85.00 87 VAL A N 1
ATOM 706 C CA . VAL A 1 87 ? 13.398 12.515 32.890 1.00 85.00 87 VAL A CA 1
ATOM 707 C C . VAL A 1 87 ? 13.683 13.969 33.223 1.00 85.00 87 VAL A C 1
ATOM 709 O O . VAL A 1 87 ? 12.763 14.777 33.330 1.00 85.00 87 VAL A O 1
ATOM 712 N N . GLN A 1 88 ? 14.958 14.298 33.395 1.00 84.94 88 GLN A N 1
ATOM 713 C CA . GLN A 1 88 ? 15.385 15.679 33.570 1.00 84.94 88 GLN A CA 1
ATOM 714 C C . GLN A 1 88 ? 15.351 16.377 32.213 1.00 84.94 88 GLN A C 1
ATOM 716 O O . GLN A 1 88 ? 16.007 15.938 31.266 1.00 84.94 88 GLN A O 1
ATOM 721 N N . LYS A 1 89 ? 14.572 17.453 32.104 1.00 81.31 89 LYS A N 1
ATOM 722 C CA . LYS A 1 89 ? 14.523 18.294 30.909 1.00 81.31 89 LYS A CA 1
ATOM 723 C C . LYS A 1 89 ? 14.930 19.706 31.296 1.00 81.31 89 LYS A C 1
ATOM 725 O O . LYS A 1 89 ? 14.390 20.266 32.243 1.00 81.31 89 LYS A O 1
ATOM 730 N N . ASN A 1 90 ? 15.877 20.265 30.552 1.00 78.81 90 ASN A N 1
ATOM 731 C CA . ASN A 1 90 ? 16.194 21.681 30.651 1.00 78.81 90 ASN A CA 1
ATOM 732 C C . ASN A 1 90 ? 15.103 22.467 29.909 1.00 78.81 90 ASN A C 1
ATOM 734 O O . ASN A 1 90 ? 14.909 22.264 28.705 1.00 78.81 90 ASN A O 1
ATOM 738 N N . VAL A 1 91 ? 14.366 23.297 30.639 1.00 78.44 91 VAL A N 1
ATOM 739 C CA . VAL A 1 91 ? 13.387 24.242 30.095 1.00 78.44 91 VAL A CA 1
ATOM 740 C C . VAL A 1 91 ? 13.842 25.624 30.541 1.00 78.44 91 VAL A C 1
ATOM 742 O O . VAL A 1 91 ? 13.888 25.902 31.733 1.00 78.44 91 VAL A O 1
ATOM 745 N N . ASP A 1 92 ? 14.256 26.447 29.578 1.00 75.75 92 ASP A N 1
ATOM 746 C CA . ASP A 1 92 ? 14.695 27.833 29.791 1.00 75.75 92 ASP A CA 1
ATOM 747 C C . ASP A 1 92 ? 15.810 28.025 30.843 1.00 75.75 92 ASP A C 1
ATOM 749 O O . ASP A 1 92 ? 15.896 29.059 31.498 1.00 75.75 92 ASP A O 1
ATOM 753 N N . GLY A 1 93 ? 16.710 27.045 30.987 1.00 77.69 93 GLY A N 1
ATOM 754 C CA . GLY A 1 93 ? 17.850 27.104 31.909 1.00 77.69 93 GLY A CA 1
ATOM 755 C C . GLY A 1 93 ? 17.608 26.434 33.264 1.00 77.69 93 GLY A C 1
ATOM 756 O O . GLY A 1 93 ? 18.565 26.255 34.017 1.00 77.69 93 GLY A O 1
ATOM 757 N N . GLU A 1 94 ? 16.381 25.996 33.555 1.00 76.19 94 GLU A N 1
ATOM 758 C CA . GLU A 1 94 ? 16.040 25.249 34.768 1.00 76.19 94 GLU A CA 1
ATOM 759 C C . GLU A 1 94 ? 15.892 23.748 34.480 1.00 76.19 94 GLU A C 1
ATOM 761 O O . GLU A 1 94 ? 15.238 23.327 33.520 1.00 76.19 94 GLU A O 1
ATOM 766 N N . ILE A 1 95 ? 16.501 22.912 35.329 1.00 81.62 95 ILE A N 1
ATOM 767 C CA . ILE A 1 95 ? 16.342 21.455 35.262 1.00 81.62 95 ILE A CA 1
ATOM 768 C C . ILE A 1 95 ? 15.028 21.086 35.949 1.00 81.62 95 ILE A C 1
ATOM 770 O O . ILE A 1 95 ? 14.929 21.123 37.174 1.00 81.62 95 ILE A O 1
ATOM 774 N N . GLN A 1 96 ? 14.035 20.686 35.158 1.00 84.56 96 GLN A N 1
ATOM 775 C CA . GLN A 1 96 ? 12.759 20.181 35.658 1.00 84.56 96 GLN A CA 1
ATOM 776 C C . GLN A 1 96 ? 12.730 18.649 35.579 1.00 84.56 96 GLN A C 1
ATOM 778 O O . GLN A 1 96 ? 13.116 18.061 34.563 1.00 84.56 96 GLN A O 1
ATOM 783 N N . GLU A 1 97 ? 12.253 17.988 36.638 1.00 83.06 97 GLU A N 1
ATOM 784 C CA . GLU A 1 97 ? 11.902 16.565 36.588 1.00 83.06 97 GLU A CA 1
ATOM 785 C C . GLU A 1 97 ? 10.510 16.408 35.969 1.00 83.06 97 GLU A C 1
ATOM 787 O O . GLU A 1 97 ? 9.506 16.778 36.573 1.00 83.06 97 GLU A O 1
ATOM 792 N N . LEU A 1 98 ? 10.441 15.829 34.771 1.00 84.62 98 LEU A N 1
ATOM 793 C CA . LEU A 1 98 ? 9.179 15.480 34.124 1.00 84.62 98 LEU A CA 1
ATOM 794 C C . LEU A 1 98 ? 8.971 13.969 34.198 1.00 84.62 98 LEU A C 1
ATOM 796 O O . LEU A 1 98 ? 9.843 13.191 33.802 1.00 84.62 98 LEU A O 1
ATOM 800 N N . GLU A 1 99 ? 7.805 13.533 34.671 1.00 84.44 99 GLU A N 1
ATOM 801 C CA . GLU A 1 99 ? 7.398 12.138 34.506 1.00 84.44 99 GLU A CA 1
ATOM 802 C C . GLU A 1 99 ? 7.049 11.886 33.040 1.00 84.44 99 GLU A C 1
ATOM 804 O O . GLU A 1 99 ? 6.137 12.495 32.480 1.00 84.44 99 GLU A O 1
ATOM 809 N N . LYS A 1 100 ? 7.780 10.967 32.410 1.00 86.81 100 LYS A N 1
ATOM 810 C CA . LYS A 1 100 ? 7.484 10.474 31.070 1.00 86.81 100 LYS A CA 1
ATOM 811 C C . LYS A 1 100 ? 7.057 9.015 31.163 1.00 86.81 100 LYS A C 1
ATOM 813 O O . LYS A 1 100 ? 7.792 8.180 31.694 1.00 86.81 100 LYS A O 1
ATOM 818 N N . GLU A 1 101 ? 5.877 8.709 30.635 1.00 85.25 101 GLU A N 1
ATOM 819 C CA . GLU A 1 101 ? 5.441 7.329 30.426 1.00 85.25 101 GLU A CA 1
ATOM 820 C C . GLU A 1 101 ? 6.137 6.771 29.179 1.00 85.25 101 GLU A C 1
ATOM 822 O O . GLU A 1 101 ? 6.066 7.345 28.092 1.00 85.25 101 GLU A O 1
ATOM 827 N N . TRP A 1 102 ? 6.840 5.660 29.353 1.00 86.62 102 TRP A N 1
ATOM 828 C CA . TRP A 1 102 ? 7.423 4.860 28.289 1.00 86.62 102 TRP A CA 1
ATOM 829 C C . TRP A 1 102 ? 6.500 3.688 27.994 1.00 86.62 102 TRP A C 1
ATOM 831 O O . TRP A 1 102 ? 6.030 3.011 28.909 1.00 86.62 102 TRP A O 1
ATOM 841 N N . GLN A 1 103 ? 6.271 3.450 26.710 1.00 87.56 103 GLN A N 1
ATOM 842 C CA . GLN A 1 103 ? 5.479 2.336 26.212 1.00 87.56 103 GLN A CA 1
ATOM 843 C C . GLN A 1 103 ? 6.415 1.317 25.567 1.00 87.56 103 GLN A C 1
ATOM 845 O O . GLN A 1 103 ? 7.136 1.635 24.622 1.00 87.56 103 GLN A O 1
ATOM 850 N N . LEU A 1 104 ? 6.428 0.105 26.111 1.00 89.56 104 LEU A N 1
ATOM 851 C CA . LEU A 1 104 ? 7.226 -1.019 25.634 1.00 89.56 104 LEU A CA 1
ATOM 852 C C . LEU A 1 104 ? 6.271 -2.109 25.142 1.00 89.56 104 LEU A C 1
ATOM 854 O O . LEU A 1 104 ? 5.443 -2.616 25.900 1.00 89.56 104 LEU A O 1
ATOM 858 N N . PHE A 1 105 ? 6.377 -2.454 23.862 1.00 90.69 105 PHE A N 1
ATOM 859 C CA . PHE A 1 105 ? 5.493 -3.413 23.204 1.00 90.69 105 PHE A CA 1
ATOM 860 C C . PHE A 1 105 ? 6.116 -4.810 23.257 1.00 90.69 105 PHE A C 1
ATOM 862 O O . PHE A 1 105 ? 7.139 -5.073 22.625 1.00 90.69 105 PHE A O 1
ATOM 869 N N . GLU A 1 106 ? 5.495 -5.721 23.999 1.00 93.50 106 GLU A N 1
ATOM 870 C CA . GLU A 1 106 ? 5.797 -7.147 23.925 1.00 93.50 106 GLU A CA 1
ATOM 871 C C . GLU A 1 106 ? 5.005 -7.747 22.767 1.00 93.50 106 GLU A C 1
ATOM 873 O O . GLU A 1 106 ? 3.774 -7.722 22.764 1.00 93.50 106 GLU A O 1
ATOM 878 N N . LEU A 1 107 ? 5.714 -8.260 21.766 1.00 93.19 107 LEU A N 1
ATOM 879 C CA . LEU A 1 107 ? 5.131 -8.729 20.513 1.00 93.19 107 LEU A CA 1
ATOM 880 C C . LEU A 1 107 ? 5.361 -10.234 20.334 1.00 93.19 107 LEU A C 1
ATOM 882 O O . LEU A 1 107 ? 6.418 -10.757 20.700 1.00 93.19 107 LEU A O 1
ATOM 886 N N . SER A 1 108 ? 4.418 -10.916 19.684 1.00 94.88 108 SER A N 1
ATOM 887 C CA . SER A 1 108 ? 4.505 -12.345 19.358 1.00 94.88 108 SER A CA 1
ATOM 888 C C . SER A 1 108 ? 5.709 -12.661 18.462 1.00 94.88 108 SER A C 1
ATOM 890 O O . SER A 1 108 ? 6.379 -11.764 17.945 1.00 94.88 108 SER A O 1
ATOM 892 N N . LYS A 1 109 ? 5.984 -13.943 18.200 1.00 95.94 109 LYS A N 1
ATOM 893 C CA . LYS A 1 109 ? 6.804 -14.309 17.030 1.00 95.94 109 LYS A CA 1
ATOM 894 C C . LYS A 1 109 ? 6.081 -13.891 15.743 1.00 95.94 109 LYS A C 1
ATOM 896 O O . LYS A 1 109 ? 4.859 -13.729 15.758 1.00 95.94 109 LYS A O 1
ATOM 901 N N . PHE A 1 110 ? 6.826 -13.724 14.652 1.00 93.56 110 PHE A N 1
ATOM 902 C CA . PHE A 1 110 ? 6.218 -13.489 13.345 1.00 93.56 110 PHE A CA 1
ATOM 903 C C . PHE A 1 110 ? 5.328 -14.668 12.942 1.00 93.56 110 PHE A C 1
ATOM 905 O O . PHE A 1 110 ? 5.732 -15.827 13.058 1.00 93.56 110 PHE A O 1
ATOM 912 N N . SER A 1 111 ? 4.136 -14.351 12.451 1.00 94.31 111 SER A N 1
ATOM 913 C CA . SER A 1 111 ? 3.283 -15.249 11.680 1.00 94.31 111 SER A CA 1
ATOM 914 C C . SER A 1 111 ? 3.278 -14.781 10.230 1.00 94.31 111 SER A C 1
ATOM 916 O O . SER A 1 111 ? 3.347 -13.580 9.968 1.00 94.31 111 SER A O 1
ATOM 918 N N . TYR A 1 112 ? 3.232 -15.723 9.292 1.00 94.94 112 TYR A N 1
ATOM 919 C CA . TYR A 1 112 ? 3.336 -15.433 7.866 1.00 94.94 112 TYR A CA 1
ATOM 920 C C . TYR A 1 112 ? 2.131 -15.979 7.120 1.00 94.94 112 TYR A C 1
ATOM 922 O O . TYR A 1 112 ? 1.686 -17.090 7.397 1.00 94.94 112 TYR A O 1
ATOM 930 N N . LEU A 1 113 ? 1.665 -15.204 6.146 1.00 95.94 113 LEU A N 1
ATOM 931 C CA . LEU A 1 113 ? 0.857 -15.710 5.047 1.00 95.94 113 LEU A CA 1
ATOM 932 C C . LEU A 1 113 ? 1.789 -16.187 3.940 1.00 95.94 113 LEU A C 1
ATOM 934 O O . LEU A 1 113 ? 2.787 -15.526 3.635 1.00 95.94 113 LEU A O 1
ATOM 938 N N . THR A 1 114 ? 1.448 -17.304 3.316 1.00 97.94 114 THR A N 1
ATOM 939 C CA . THR A 1 114 ? 2.045 -17.709 2.044 1.00 97.94 114 THR A CA 1
ATOM 940 C C . THR A 1 114 ? 1.580 -16.795 0.908 1.00 97.94 114 THR A C 1
ATOM 942 O O . THR A 1 114 ? 0.558 -16.118 1.036 1.00 97.94 114 THR A O 1
ATOM 945 N N . PHE A 1 115 ? 2.268 -16.780 -0.237 1.00 97.50 115 PHE A N 1
ATOM 946 C CA . PHE A 1 115 ? 1.794 -16.007 -1.397 1.00 97.50 115 PHE A CA 1
ATOM 947 C C . PHE A 1 115 ? 0.393 -16.423 -1.847 1.00 97.50 115 PHE A C 1
ATOM 949 O O . PHE A 1 115 ? -0.396 -15.567 -2.256 1.00 97.50 115 PHE A O 1
ATOM 956 N N . LYS A 1 116 ? 0.052 -17.715 -1.744 1.00 98.00 116 LYS A N 1
ATOM 957 C CA . LYS A 1 116 ? -1.290 -18.187 -2.090 1.00 98.00 116 LYS A CA 1
ATOM 958 C C . LYS A 1 116 ? -2.353 -17.661 -1.125 1.00 98.00 116 LYS A C 1
ATOM 960 O O . LYS A 1 116 ? -3.412 -17.216 -1.564 1.00 98.00 116 LYS A O 1
ATOM 965 N N . GLU A 1 117 ? -2.065 -17.676 0.172 1.00 97.25 117 GLU A N 1
ATOM 966 C CA . GLU A 1 117 ? -2.953 -17.109 1.193 1.00 97.25 117 GLU A CA 1
ATOM 967 C C . GLU A 1 117 ? -3.049 -15.583 1.078 1.00 97.25 117 GLU A C 1
ATOM 969 O O . GLU A 1 117 ? -4.121 -15.017 1.284 1.00 97.25 117 GLU A O 1
ATOM 974 N N . TYR A 1 118 ? -1.961 -14.911 0.698 1.00 95.56 118 TYR A N 1
ATOM 975 C CA . TYR A 1 118 ? -1.952 -13.466 0.497 1.00 95.56 118 TYR A CA 1
ATOM 976 C C . TYR A 1 118 ? -2.794 -13.043 -0.714 1.00 95.56 118 TYR A C 1
ATOM 978 O O . TYR A 1 118 ? -3.602 -12.122 -0.607 1.00 95.56 118 TYR A O 1
ATOM 986 N N . GLU A 1 119 ? -2.690 -13.751 -1.843 1.00 95.00 119 GLU A N 1
ATOM 987 C CA . GLU A 1 119 ? -3.591 -13.556 -2.988 1.00 95.00 119 GLU A CA 1
ATOM 988 C C . GLU A 1 119 ? -5.057 -13.730 -2.575 1.00 95.00 119 GLU A C 1
ATOM 990 O O . GLU A 1 119 ? -5.902 -12.901 -2.920 1.00 95.00 119 GLU A O 1
ATOM 995 N N . GLN A 1 120 ? -5.355 -14.779 -1.803 1.00 95.19 120 GLN A N 1
ATOM 996 C CA . GLN A 1 120 ? -6.701 -15.032 -1.300 1.00 95.19 120 GLN A CA 1
ATOM 997 C C . GLN A 1 120 ? -7.194 -13.893 -0.396 1.00 95.19 120 GLN A C 1
ATOM 999 O O . GLN A 1 120 ? -8.329 -13.443 -0.553 1.00 95.19 120 GLN A O 1
ATOM 1004 N N . LEU A 1 121 ? -6.345 -13.379 0.500 1.00 94.25 121 LEU A N 1
ATOM 1005 C CA . LEU A 1 121 ? -6.664 -12.233 1.351 1.00 94.25 121 LEU A CA 1
ATOM 1006 C C . LEU A 1 121 ? -6.985 -10.983 0.517 1.00 94.25 121 LEU A C 1
ATOM 1008 O O . LEU A 1 121 ? -7.994 -10.325 0.764 1.00 94.25 121 LEU A O 1
ATOM 1012 N N . VAL A 1 122 ? -6.155 -10.669 -0.481 1.00 93.06 122 VAL A N 1
ATOM 1013 C CA . VAL A 1 122 ? -6.353 -9.519 -1.381 1.00 93.06 122 VAL A CA 1
ATOM 1014 C C . VAL A 1 122 ? -7.679 -9.634 -2.139 1.00 93.06 122 VAL A C 1
ATOM 1016 O O . VAL A 1 122 ? -8.429 -8.659 -2.222 1.00 93.06 122 VAL A O 1
ATOM 1019 N N . LEU A 1 123 ? -8.015 -10.827 -2.639 1.00 93.25 123 LEU A N 1
ATOM 1020 C CA . LEU A 1 123 ? -9.302 -11.087 -3.290 1.00 93.25 123 LEU A CA 1
ATOM 1021 C C . LEU A 1 123 ? -10.476 -10.900 -2.322 1.00 93.25 123 LEU A C 1
ATOM 1023 O O . LEU A 1 123 ? -11.414 -10.176 -2.645 1.00 93.25 123 LEU A O 1
ATOM 1027 N N . GLN A 1 124 ? -10.411 -11.487 -1.124 1.00 94.31 124 GLN A N 1
ATOM 1028 C CA . GLN A 1 124 ? -11.462 -11.370 -0.106 1.00 94.31 124 GLN A CA 1
ATOM 1029 C C . GLN A 1 124 ? -11.699 -9.913 0.307 1.00 94.31 124 GLN A C 1
ATOM 1031 O O . GLN A 1 124 ? -12.842 -9.465 0.361 1.00 94.31 124 GLN A O 1
ATOM 1036 N N . VAL A 1 125 ? -10.638 -9.137 0.534 1.00 93.00 125 VAL A N 1
ATOM 1037 C CA . VAL A 1 125 ? -10.761 -7.704 0.834 1.00 93.00 125 VAL A CA 1
ATOM 1038 C C . VAL A 1 125 ? -11.365 -6.951 -0.351 1.00 93.00 125 VAL A C 1
ATOM 1040 O O . VAL A 1 125 ? -12.297 -6.165 -0.168 1.00 93.00 125 VAL A O 1
ATOM 1043 N N . GLY A 1 126 ? -10.897 -7.223 -1.572 1.00 91.56 126 GLY A N 1
AT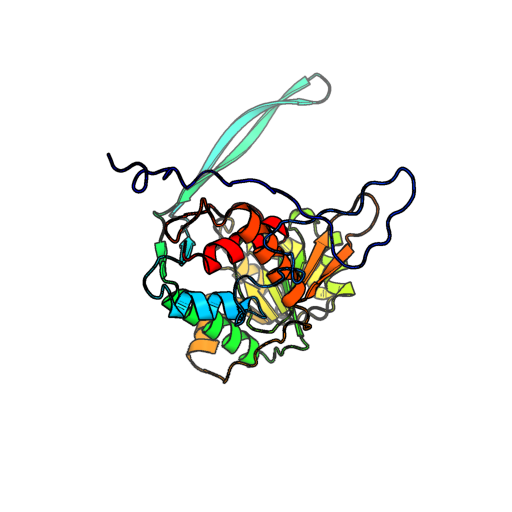OM 1044 C CA . GLY A 1 126 ? -11.457 -6.647 -2.791 1.00 91.56 126 GLY A CA 1
ATOM 1045 C C . GLY A 1 126 ? -12.959 -6.912 -2.926 1.00 91.56 126 GLY A C 1
ATOM 1046 O O . GLY A 1 126 ? -13.734 -5.980 -3.144 1.00 91.56 126 GLY A O 1
ATOM 1047 N N . TYR A 1 127 ? -13.399 -8.155 -2.725 1.00 92.44 127 TYR A N 1
ATOM 1048 C CA . TYR A 1 127 ? -14.814 -8.536 -2.765 1.00 92.44 127 TYR A CA 1
ATOM 1049 C C . TYR A 1 127 ? -15.624 -7.878 -1.647 1.00 92.44 127 TYR A C 1
ATOM 1051 O O . TYR A 1 127 ? -16.730 -7.397 -1.897 1.00 92.44 127 TYR A O 1
ATOM 1059 N N . GLY A 1 128 ? -15.058 -7.768 -0.443 1.00 93.88 128 GLY A N 1
ATOM 1060 C CA . GLY A 1 128 ? -15.663 -7.036 0.666 1.00 93.88 128 GLY A CA 1
ATOM 1061 C C . GLY A 1 128 ? -15.928 -5.574 0.302 1.00 93.88 128 GLY A C 1
ATOM 1062 O O . GLY A 1 128 ? -17.044 -5.081 0.473 1.00 93.88 128 GLY A O 1
ATOM 1063 N N . LEU A 1 129 ? -14.941 -4.892 -0.291 1.00 92.56 129 LEU A N 1
ATOM 1064 C CA . LEU A 1 129 ? -15.087 -3.505 -0.750 1.00 92.56 129 LEU A CA 1
ATOM 1065 C C . LEU A 1 129 ? -16.146 -3.389 -1.858 1.00 92.56 129 LEU A C 1
ATOM 1067 O O . LEU A 1 129 ? -16.980 -2.484 -1.825 1.00 92.56 129 LEU A O 1
ATOM 1071 N N . ARG A 1 130 ? -16.181 -4.335 -2.805 1.00 91.44 130 ARG A N 1
ATOM 1072 C CA . ARG A 1 130 ? -17.226 -4.394 -3.843 1.00 91.44 130 ARG A CA 1
ATOM 1073 C C . ARG A 1 130 ? -18.623 -4.581 -3.252 1.00 91.44 130 ARG A C 1
ATOM 1075 O O . ARG A 1 130 ? -19.555 -3.918 -3.700 1.00 91.44 130 ARG A O 1
ATOM 1082 N N . LYS A 1 131 ? -18.773 -5.430 -2.233 1.00 92.06 131 LYS A N 1
ATOM 1083 C CA . LYS A 1 131 ? -20.039 -5.658 -1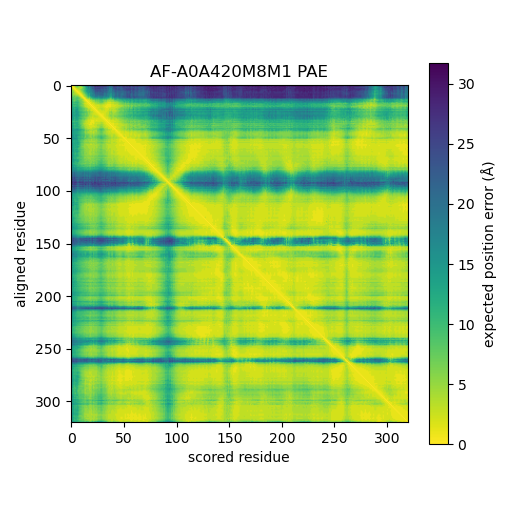.515 1.00 92.06 131 LYS A CA 1
ATOM 1084 C C . LYS A 1 131 ? -20.505 -4.423 -0.742 1.00 92.06 131 LYS A C 1
ATOM 1086 O O . LYS A 1 131 ? -21.703 -4.229 -0.560 1.00 92.06 131 LYS A O 1
ATOM 1091 N N . LEU A 1 132 ? -19.577 -3.557 -0.337 1.00 92.12 132 LEU A N 1
ATOM 1092 C CA . LEU A 1 132 ? -19.878 -2.228 0.204 1.00 92.12 132 LEU A CA 1
ATOM 1093 C C . LEU A 1 132 ? -20.266 -1.196 -0.868 1.00 92.12 132 LEU A C 1
ATOM 1095 O O . LEU A 1 132 ? -20.587 -0.063 -0.523 1.00 92.12 132 LEU A O 1
ATOM 1099 N N . GLY A 1 133 ? -20.262 -1.574 -2.149 1.00 92.06 133 GLY A N 1
ATOM 1100 C CA . GLY A 1 133 ? -20.608 -0.702 -3.271 1.00 92.06 133 GLY A CA 1
ATOM 1101 C C . GLY A 1 133 ? -19.418 0.050 -3.869 1.00 92.06 133 GLY A C 1
ATOM 1102 O O . GLY A 1 133 ? -19.605 0.845 -4.793 1.00 92.06 133 GLY A O 1
ATOM 1103 N N . LEU A 1 134 ? -18.187 -0.192 -3.400 1.00 92.06 134 LEU A N 1
ATOM 1104 C CA . LEU A 1 134 ? -17.012 0.425 -4.008 1.00 92.06 134 LEU A CA 1
ATOM 1105 C C . LEU A 1 134 ? -16.742 -0.198 -5.385 1.00 92.06 134 LEU A C 1
ATOM 1107 O O . LEU A 1 134 ? -17.059 -1.352 -5.654 1.00 92.06 134 LEU A O 1
ATOM 1111 N N . THR A 1 135 ? -16.187 0.594 -6.297 1.00 91.12 135 THR A N 1
ATOM 1112 C CA . THR A 1 135 ? -15.912 0.221 -7.694 1.00 91.12 135 THR A CA 1
ATOM 1113 C C . THR A 1 135 ? -14.599 0.889 -8.114 1.00 91.12 135 THR A C 1
ATOM 1115 O O . THR A 1 135 ? -14.130 1.754 -7.376 1.00 91.12 135 THR A O 1
ATOM 1118 N N . PRO A 1 136 ? -14.020 0.584 -9.291 1.00 90.25 136 PRO A N 1
ATOM 1119 C CA . PRO A 1 136 ? -12.811 1.270 -9.763 1.00 90.25 136 PRO A CA 1
ATOM 1120 C C . PRO A 1 136 ? -12.928 2.804 -9.877 1.00 90.25 136 PRO A C 1
ATOM 1122 O O . PRO A 1 136 ? -11.923 3.488 -10.006 1.00 90.25 136 PRO A O 1
ATOM 1125 N N . LYS A 1 137 ? -14.147 3.366 -9.846 1.00 91.25 137 LYS A N 1
ATOM 1126 C CA . LYS A 1 137 ? -14.377 4.824 -9.847 1.00 91.25 137 LYS A CA 1
ATOM 1127 C C . LYS A 1 137 ? -14.239 5.462 -8.460 1.00 91.25 137 LYS A C 1
ATOM 1129 O O . LYS A 1 137 ? -14.121 6.682 -8.361 1.00 91.25 137 LYS A O 1
ATOM 1134 N N . HIS A 1 138 ? -14.310 4.648 -7.412 1.00 94.06 138 HIS A N 1
ATOM 1135 C CA . HIS A 1 138 ? -14.265 5.077 -6.020 1.00 94.06 138 HIS A CA 1
ATOM 1136 C C . HIS A 1 138 ? -12.826 5.068 -5.492 1.00 94.06 138 HIS A C 1
ATOM 1138 O O . HIS A 1 138 ? -11.936 4.452 -6.081 1.00 94.06 138 HIS A O 1
ATOM 1144 N N . LYS A 1 139 ? -12.600 5.759 -4.374 1.00 94.88 139 LYS A N 1
ATOM 1145 C CA . LYS A 1 139 ? -11.292 5.887 -3.724 1.00 94.88 139 LYS A CA 1
ATOM 1146 C C . LYS A 1 139 ? -11.351 5.457 -2.266 1.00 94.88 139 LYS A C 1
ATOM 1148 O O . LYS A 1 139 ? -12.249 5.870 -1.532 1.00 94.88 139 LYS A O 1
ATOM 1153 N N . LEU A 1 140 ? -10.366 4.661 -1.858 1.00 95.19 140 LEU A N 1
ATOM 1154 C CA . LEU A 1 140 ? -10.163 4.250 -0.471 1.00 95.19 140 LEU A CA 1
ATOM 1155 C C . LEU A 1 140 ? -9.009 5.057 0.124 1.00 95.19 140 LEU A C 1
ATOM 1157 O O . LEU A 1 140 ? -7.872 4.935 -0.326 1.00 95.19 140 LEU A O 1
ATOM 1161 N N . HIS A 1 141 ? -9.293 5.880 1.127 1.00 95.44 141 HIS A N 1
ATOM 1162 C CA . HIS A 1 141 ? -8.268 6.648 1.834 1.00 95.44 141 HIS A CA 1
ATOM 1163 C C . HIS A 1 141 ? -7.643 5.810 2.951 1.00 95.44 141 HIS A C 1
ATOM 1165 O O . HIS A 1 141 ? -8.373 5.239 3.751 1.00 95.44 141 HIS A O 1
ATOM 1171 N N . LEU A 1 142 ? -6.318 5.701 3.004 1.00 93.12 142 LEU A N 1
ATOM 1172 C CA . LEU A 1 142 ? -5.582 4.993 4.048 1.00 93.12 142 LEU A CA 1
ATOM 1173 C C . LEU A 1 142 ? -4.951 6.006 5.003 1.00 93.12 142 LEU A C 1
ATOM 1175 O O . LEU A 1 142 ? -4.129 6.832 4.596 1.00 93.12 142 LEU A O 1
ATOM 1179 N N . PHE A 1 143 ? -5.302 5.887 6.281 1.00 91.81 143 PHE A N 1
ATOM 1180 C CA . PHE A 1 143 ? -4.776 6.702 7.367 1.00 91.81 143 PHE A CA 1
ATOM 1181 C C . PHE A 1 143 ? -4.260 5.804 8.502 1.00 91.81 143 PHE A C 1
ATOM 1183 O O . PHE A 1 143 ? -4.995 5.453 9.424 1.00 91.81 143 PHE A O 1
ATOM 1190 N N . GLY A 1 144 ? -3.000 5.372 8.409 1.00 86.31 144 GLY A N 1
ATOM 1191 C CA . GLY A 1 144 ? -2.395 4.455 9.378 1.00 86.31 144 GLY A CA 1
ATOM 1192 C C . GLY A 1 144 ? -0.934 4.115 9.089 1.00 86.31 144 GLY A C 1
ATOM 1193 O O . GLY A 1 144 ? -0.417 4.466 8.029 1.00 86.31 144 GLY A O 1
ATOM 1194 N N . ALA A 1 145 ? -0.339 3.408 10.054 1.00 70.38 145 ALA A N 1
ATOM 1195 C CA . ALA A 1 145 ? 1.028 2.894 10.146 1.00 70.38 145 ALA A CA 1
ATOM 1196 C C . ALA A 1 145 ? 1.547 2.269 8.843 1.00 70.38 145 ALA A C 1
ATOM 1198 O O . ALA A 1 145 ? 2.067 2.931 7.950 1.00 70.38 145 ALA A O 1
ATOM 1199 N N . THR A 1 146 ? 1.368 0.952 8.742 1.00 62.75 146 THR A N 1
ATOM 1200 C CA . THR A 1 146 ? 1.785 0.155 7.585 1.00 62.75 146 THR A CA 1
ATOM 1201 C C . THR A 1 146 ? 1.033 -1.171 7.605 1.00 62.75 146 THR A C 1
ATOM 1203 O O . THR A 1 146 ? 1.240 -1.986 8.502 1.00 62.75 146 THR A O 1
ATOM 1206 N N . ARG A 1 147 ? 0.163 -1.408 6.618 1.00 64.69 147 ARG A N 1
ATOM 1207 C CA . ARG A 1 147 ? -0.258 -2.753 6.191 1.00 64.69 147 ARG A CA 1
ATOM 1208 C C . ARG A 1 147 ? -0.518 -2.708 4.692 1.00 64.69 147 ARG A C 1
ATOM 1210 O O . ARG A 1 147 ? -1.336 -1.901 4.249 1.00 64.69 147 ARG A O 1
ATOM 1217 N N . HIS A 1 148 ? 0.140 -3.573 3.922 1.00 59.91 148 HIS A N 1
ATOM 1218 C CA . HIS A 1 148 ? -0.135 -3.677 2.493 1.00 59.91 148 HIS A CA 1
ATOM 1219 C C . HIS A 1 148 ? -1.523 -4.275 2.259 1.00 59.91 148 HIS A C 1
ATOM 1221 O O . HIS A 1 148 ? -1.744 -5.479 2.420 1.00 59.91 148 HIS A O 1
ATOM 1227 N N . VAL A 1 149 ? -2.469 -3.422 1.874 1.00 59.66 149 VAL A N 1
ATOM 1228 C CA . VAL A 1 149 ? -3.798 -3.829 1.422 1.00 59.66 149 VAL A CA 1
ATOM 1229 C C . VAL A 1 149 ? -3.893 -3.490 -0.059 1.00 59.66 149 VAL A C 1
ATOM 1231 O O . VAL A 1 149 ? -4.217 -2.363 -0.425 1.00 59.66 149 VAL A O 1
ATOM 1234 N N . SER A 1 150 ? -3.589 -4.458 -0.924 1.00 62.75 150 SER A N 1
ATOM 1235 C CA . SER A 1 150 ? -3.936 -4.336 -2.339 1.00 62.75 150 SER A CA 1
ATOM 1236 C C . SER A 1 150 ? -5.459 -4.396 -2.479 1.00 62.75 150 SER A C 1
ATOM 1238 O O . SER A 1 150 ? -6.116 -5.285 -1.942 1.00 62.75 150 SER A O 1
ATOM 1240 N N . THR A 1 151 ? -6.037 -3.423 -3.173 1.00 63.00 151 THR A N 1
ATOM 1241 C CA . THR A 1 151 ? -7.491 -3.226 -3.304 1.00 63.00 151 THR A CA 1
ATOM 1242 C C . THR A 1 151 ? -8.026 -3.683 -4.665 1.00 63.00 151 THR A C 1
ATOM 1244 O O . THR A 1 151 ? -9.111 -3.265 -5.081 1.00 63.00 151 THR A O 1
ATOM 1247 N N . LEU A 1 152 ? -7.271 -4.538 -5.370 1.00 76.44 152 LEU A N 1
ATOM 1248 C CA . LEU A 1 152 ? -7.475 -4.944 -6.768 1.00 76.44 152 LEU A CA 1
ATOM 1249 C C . LEU A 1 152 ? -7.408 -3.763 -7.747 1.00 76.44 152 LEU A C 1
ATOM 1251 O O . LEU A 1 152 ? -6.411 -3.585 -8.436 1.00 76.44 152 LEU A O 1
ATOM 1255 N N . SER A 1 153 ? -8.477 -2.971 -7.808 1.00 81.62 153 SER A N 1
ATOM 1256 C CA . SER A 1 153 ? -8.709 -1.935 -8.818 1.00 81.62 153 SER A CA 1
ATOM 1257 C C . SER A 1 153 ? -9.228 -0.616 -8.252 1.00 81.62 153 SER A C 1
ATOM 1259 O O . SER A 1 153 ? -9.590 0.275 -9.015 1.00 81.62 153 SER A O 1
ATOM 1261 N N . ILE A 1 154 ? -9.399 -0.517 -6.933 1.00 88.75 154 ILE A N 1
ATOM 1262 C CA . ILE A 1 154 ? -9.869 0.710 -6.282 1.00 88.75 154 ILE A CA 1
ATOM 1263 C C . ILE A 1 154 ? -8.650 1.579 -6.012 1.00 88.75 154 ILE A C 1
ATOM 1265 O O . ILE A 1 154 ? -7.738 1.147 -5.309 1.00 88.75 154 ILE A O 1
ATOM 1269 N N . THR A 1 155 ? -8.653 2.806 -6.523 1.00 92.31 155 THR A N 1
ATOM 1270 C CA . THR A 1 155 ? -7.560 3.746 -6.285 1.00 92.31 155 THR A CA 1
ATOM 1271 C C . THR A 1 155 ? -7.407 4.020 -4.789 1.00 92.31 155 THR A C 1
ATOM 1273 O O . THR A 1 155 ? -8.363 4.377 -4.094 1.00 92.31 155 THR A O 1
ATOM 1276 N N . ILE A 1 156 ? -6.180 3.881 -4.300 1.00 93.69 156 ILE A N 1
ATOM 1277 C CA . ILE A 1 156 ? -5.826 4.162 -2.912 1.00 93.69 156 ILE A CA 1
ATOM 1278 C C . ILE A 1 156 ? -5.393 5.623 -2.768 1.00 93.69 156 ILE A C 1
ATOM 1280 O O . ILE A 1 156 ? -4.645 6.142 -3.588 1.00 93.69 156 ILE A O 1
ATOM 1284 N N . VAL A 1 157 ? -5.818 6.303 -1.711 1.00 94.50 157 VAL A N 1
ATOM 1285 C CA . VAL A 1 157 ? -5.283 7.615 -1.331 1.00 94.50 157 VAL A CA 1
ATOM 1286 C C . VAL A 1 157 ? -4.490 7.439 -0.051 1.00 94.50 157 VAL A C 1
ATOM 1288 O O . VAL A 1 157 ? -5.013 6.862 0.892 1.00 94.50 157 VAL A O 1
ATOM 1291 N N . THR A 1 158 ? -3.256 7.928 0.014 1.00 91.44 158 THR A N 1
ATOM 1292 C CA . THR A 1 158 ? -2.453 7.856 1.241 1.00 91.44 158 THR A CA 1
ATOM 1293 C C . THR A 1 158 ? -2.118 9.247 1.748 1.00 91.44 158 THR A C 1
ATOM 1295 O O . THR A 1 158 ? -1.736 10.130 0.977 1.00 91.44 158 THR A O 1
ATOM 1298 N N . ALA A 1 159 ? -2.211 9.427 3.061 1.00 86.38 159 ALA A N 1
ATOM 1299 C CA . ALA A 1 159 ? -1.716 10.598 3.768 1.00 86.38 159 ALA A CA 1
ATOM 1300 C C . ALA A 1 159 ? -0.912 10.127 4.983 1.00 86.38 159 ALA A C 1
ATOM 1302 O O . ALA A 1 159 ? -1.317 9.176 5.650 1.00 86.38 159 ALA A O 1
ATOM 1303 N N . TYR A 1 160 ? 0.218 10.777 5.270 1.00 85.06 160 TYR A N 1
ATOM 1304 C CA . TYR A 1 160 ? 0.954 10.485 6.498 1.00 85.06 160 TYR A CA 1
ATOM 1305 C C . TYR A 1 160 ? 0.099 10.846 7.716 1.00 85.06 160 TYR A C 1
ATOM 1307 O O . TYR A 1 160 ? -0.543 11.899 7.741 1.00 85.06 160 TYR A O 1
ATOM 1315 N N . ASP A 1 161 ? 0.152 10.012 8.747 1.00 79.50 161 ASP A N 1
ATOM 1316 C CA . ASP A 1 161 ? -0.412 10.294 10.072 1.00 79.50 161 ASP A CA 1
ATOM 1317 C C . ASP A 1 161 ? 0.170 11.577 10.697 1.00 79.50 161 ASP A C 1
ATOM 1319 O O . ASP A 1 161 ? -0.532 12.343 11.358 1.00 79.50 161 ASP A O 1
ATOM 1323 N N . THR A 1 162 ? 1.428 11.886 10.380 1.00 82.50 162 THR A N 1
ATOM 1324 C CA . THR A 1 162 ? 2.134 13.108 10.790 1.00 82.50 162 THR A CA 1
ATOM 1325 C C . THR A 1 162 ? 1.621 14.402 10.149 1.00 82.50 162 THR A C 1
ATOM 1327 O O . THR A 1 162 ? 1.976 15.482 10.620 1.00 82.50 162 THR A O 1
ATOM 1330 N N . LEU A 1 163 ? 0.766 14.342 9.117 1.00 81.75 163 LEU A N 1
ATOM 1331 C CA . LEU A 1 163 ? 0.145 15.545 8.536 1.00 81.75 163 LEU A CA 1
ATOM 1332 C C . LEU A 1 163 ? -0.897 16.186 9.467 1.00 81.75 163 LEU A C 1
ATOM 1334 O O . LEU A 1 163 ? -1.296 17.333 9.247 1.00 81.75 163 LEU A O 1
ATOM 1338 N N . GLY A 1 164 ? -1.338 15.457 10.496 1.00 84.38 164 GLY A N 1
ATOM 1339 C CA . GLY A 1 164 ? -2.339 15.916 11.448 1.00 84.38 164 GLY A CA 1
ATOM 1340 C C . GLY A 1 164 ? -3.731 16.107 10.834 1.00 84.38 164 GLY A C 1
ATOM 1341 O O . GLY A 1 164 ? -3.998 15.781 9.677 1.00 84.38 164 GLY A O 1
ATOM 1342 N N . GLU A 1 165 ? -4.639 16.657 11.641 1.00 91.50 165 GLU A N 1
ATOM 1343 C CA . GLU A 1 165 ? -6.059 16.819 11.295 1.00 91.50 165 GLU A CA 1
ATOM 1344 C C . GLU A 1 165 ? -6.268 17.667 10.027 1.00 91.50 165 GLU A C 1
ATOM 1346 O O . GLU A 1 165 ? -7.054 17.301 9.155 1.00 91.50 165 GLU A O 1
ATOM 1351 N N . SER A 1 166 ? -5.534 18.776 9.886 1.00 91.06 166 SER A N 1
ATOM 1352 C CA . SER A 1 166 ? -5.699 19.708 8.763 1.00 91.06 166 SER A CA 1
ATOM 1353 C C . SER A 1 166 ? -5.217 19.129 7.432 1.00 91.06 166 SER A C 1
ATOM 1355 O O . SER A 1 166 ? -5.884 19.299 6.410 1.00 91.06 166 SER A O 1
ATOM 1357 N N . GLY A 1 167 ? -4.082 18.424 7.427 1.00 91.00 167 GLY A N 1
ATOM 1358 C CA . GLY A 1 167 ? -3.581 17.762 6.226 1.00 91.00 167 GLY A CA 1
ATOM 1359 C C . GLY A 1 167 ? -4.468 16.590 5.805 1.00 91.00 167 GLY A C 1
ATOM 1360 O O . GLY A 1 167 ? -4.733 16.423 4.611 1.00 91.00 167 GLY A O 1
ATOM 1361 N N . LEU A 1 168 ? -5.006 15.839 6.774 1.00 93.62 168 LEU A N 1
ATOM 1362 C CA . LEU A 1 168 ? -6.003 14.804 6.508 1.00 93.62 168 LEU A CA 1
ATOM 1363 C C . LEU A 1 168 ? -7.273 15.400 5.886 1.00 93.62 168 LEU A C 1
ATOM 1365 O O . LEU A 1 168 ? -7.698 14.932 4.830 1.00 93.62 168 LEU A O 1
ATOM 1369 N N . GLU A 1 169 ? -7.838 16.456 6.480 1.00 95.12 16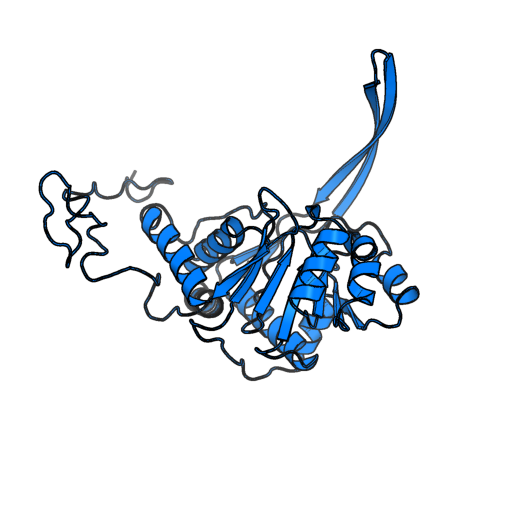9 GLU A N 1
ATOM 1370 C CA . GLU A 1 169 ? -9.013 17.160 5.946 1.00 95.12 169 GLU A CA 1
ATOM 1371 C C . GLU A 1 169 ? -8.784 17.636 4.511 1.00 95.12 169 GLU A C 1
ATOM 1373 O O . GLU A 1 169 ? -9.602 17.360 3.634 1.00 95.12 169 GLU A O 1
ATOM 1378 N N . HIS A 1 170 ? -7.641 18.275 4.248 1.00 94.81 170 HIS A N 1
ATOM 1379 C CA . HIS A 1 170 ? -7.285 18.723 2.906 1.00 94.81 170 HIS A CA 1
ATOM 1380 C C . HIS A 1 170 ? -7.295 17.567 1.896 1.00 94.81 170 HIS A C 1
ATOM 1382 O O . HIS A 1 170 ? -7.902 17.678 0.828 1.00 94.81 170 HIS A O 1
ATOM 1388 N N . SER A 1 171 ? -6.673 16.438 2.252 1.00 95.12 171 SER A N 1
ATOM 1389 C CA . SER A 1 171 ? -6.598 15.270 1.371 1.00 95.12 171 SER A CA 1
ATOM 1390 C C . SER A 1 171 ? -7.960 14.611 1.125 1.00 95.12 171 SER A C 1
ATOM 1392 O O . SER A 1 171 ? -8.273 14.245 -0.009 1.00 95.12 171 SER A O 1
ATOM 1394 N N . LEU A 1 172 ? -8.811 14.504 2.150 1.00 96.31 172 LEU A N 1
ATOM 1395 C CA . LEU A 1 172 ? -10.148 13.921 2.027 1.00 96.31 172 LEU A CA 1
ATOM 1396 C C . LEU A 1 172 ? -11.058 14.770 1.139 1.00 96.31 172 LEU A C 1
ATOM 1398 O O . LEU A 1 172 ? -11.726 14.230 0.258 1.00 96.31 172 LEU A O 1
ATOM 1402 N N . LEU A 1 173 ? -11.052 16.091 1.336 1.00 96.12 173 LEU A N 1
ATOM 1403 C CA . LEU A 1 173 ? -11.877 17.018 0.561 1.00 96.12 173 LEU A CA 1
ATOM 1404 C C . LEU A 1 173 ? -11.442 17.090 -0.903 1.00 96.12 173 LEU A C 1
ATOM 1406 O O . LEU A 1 173 ? -12.283 17.082 -1.800 1.00 96.12 173 LEU A O 1
ATOM 1410 N N . GLN A 1 174 ? -10.133 17.147 -1.157 1.00 95.94 174 GLN A N 1
ATOM 1411 C CA . GLN A 1 174 ? -9.616 17.232 -2.519 1.00 95.94 174 GLN A CA 1
ATOM 1412 C C . GLN A 1 174 ? -9.855 15.933 -3.291 1.00 95.94 174 GLN A C 1
ATOM 1414 O O . GLN A 1 174 ? -10.222 15.975 -4.465 1.00 95.94 174 GLN A O 1
ATOM 1419 N N . THR A 1 175 ? -9.651 14.782 -2.646 1.00 95.62 175 THR A N 1
ATOM 1420 C CA . THR A 1 175 ? -9.849 13.499 -3.322 1.00 95.62 175 THR A CA 1
ATOM 1421 C C . THR A 1 175 ? -11.312 13.106 -3.419 1.00 95.62 175 THR A C 1
ATOM 1423 O O . THR A 1 175 ? -11.659 12.435 -4.383 1.00 95.62 175 THR A O 1
ATOM 1426 N N . LYS A 1 176 ? -12.188 13.521 -2.497 1.00 96.38 176 LYS A N 1
ATOM 1427 C CA . LYS A 1 176 ? -13.541 12.951 -2.378 1.00 96.38 176 LYS A CA 1
ATOM 1428 C C . LYS A 1 176 ? -13.451 11.429 -2.252 1.00 96.38 176 LYS A C 1
ATOM 1430 O O . LYS A 1 176 ? -13.874 10.686 -3.140 1.00 96.38 176 LYS A O 1
ATOM 1435 N N . ALA A 1 177 ? -12.729 10.979 -1.229 1.00 95.19 177 ALA A N 1
ATOM 1436 C CA . ALA A 1 177 ? -12.650 9.561 -0.905 1.00 95.19 177 ALA A CA 1
ATOM 1437 C C . ALA A 1 177 ? -14.019 9.044 -0.440 1.00 95.19 177 ALA A C 1
ATOM 1439 O O . ALA A 1 177 ? -14.752 9.750 0.249 1.00 95.19 177 ALA A O 1
ATOM 1440 N N . ASP A 1 178 ? -14.342 7.808 -0.811 1.00 95.69 178 ASP A N 1
ATOM 1441 C CA . ASP A 1 178 ? -15.656 7.195 -0.580 1.00 95.69 178 ASP A CA 1
ATOM 1442 C C . ASP A 1 178 ? -15.674 6.354 0.705 1.00 95.69 178 ASP A C 1
ATOM 1444 O O . ASP A 1 178 ? -16.689 6.228 1.400 1.00 95.69 178 ASP A O 1
ATOM 1448 N N . ALA A 1 179 ? -14.515 5.788 1.038 1.00 96.25 179 ALA A N 1
ATOM 1449 C CA . ALA A 1 179 ? -14.276 5.036 2.256 1.00 96.25 179 ALA A CA 1
ATOM 1450 C C . ALA A 1 179 ? -12.903 5.383 2.839 1.00 96.25 179 ALA A C 1
ATOM 1452 O O . ALA A 1 179 ? -12.014 5.861 2.129 1.00 96.25 179 ALA A O 1
ATOM 1453 N N . MET A 1 180 ? -12.724 5.091 4.123 1.00 95.94 180 MET A N 1
ATOM 1454 C CA . MET A 1 180 ? -11.441 5.210 4.808 1.00 95.94 180 MET A CA 1
ATOM 1455 C C . MET A 1 180 ? -11.052 3.878 5.446 1.00 95.94 180 MET A C 1
ATOM 1457 O O . MET A 1 180 ? -11.890 3.224 6.053 1.00 95.94 180 MET A O 1
ATOM 1461 N N . TYR A 1 181 ? -9.782 3.507 5.347 1.00 94.56 181 TYR A N 1
ATOM 1462 C CA . TYR A 1 181 ? -9.128 2.546 6.222 1.00 94.56 181 TYR A CA 1
ATOM 1463 C C . TYR A 1 181 ? -8.289 3.304 7.251 1.00 94.56 181 TYR A C 1
ATOM 1465 O O . TYR A 1 181 ? -7.532 4.200 6.873 1.00 94.56 181 TYR A O 1
ATOM 1473 N N . VAL A 1 182 ? -8.408 2.966 8.532 1.00 93.94 182 VAL A N 1
ATOM 1474 C CA . VAL A 1 182 ? -7.780 3.743 9.607 1.00 93.94 182 VAL A CA 1
ATOM 1475 C C . VAL A 1 182 ? -7.310 2.877 10.769 1.00 93.94 182 VAL A C 1
ATOM 1477 O O . VAL A 1 182 ? -7.971 1.909 11.152 1.00 93.94 182 VAL A O 1
ATOM 1480 N N . ASP A 1 183 ? -6.173 3.238 11.358 1.00 92.62 183 ASP A N 1
ATOM 1481 C CA . ASP A 1 183 ? -5.740 2.640 12.620 1.00 92.62 183 ASP A CA 1
ATOM 1482 C C . ASP A 1 183 ? -6.574 3.187 13.800 1.00 92.62 183 ASP A C 1
ATOM 1484 O O . ASP A 1 183 ? -6.827 4.390 13.865 1.00 92.62 183 ASP A O 1
ATOM 1488 N N . PRO A 1 184 ? -6.975 2.357 14.784 1.00 93.31 184 PRO A N 1
ATOM 1489 C CA . PRO A 1 184 ? -7.869 2.765 15.871 1.00 93.31 184 PRO A CA 1
ATOM 1490 C C . PRO A 1 184 ? -7.427 4.021 16.631 1.00 93.31 184 PRO A C 1
ATOM 1492 O O . PRO A 1 184 ? -8.250 4.884 16.929 1.00 93.31 184 PRO A O 1
ATOM 1495 N N . HIS A 1 185 ? -6.127 4.162 16.907 1.00 91.00 185 HIS A N 1
ATOM 1496 C CA . HIS A 1 185 ? -5.583 5.306 17.645 1.00 91.00 185 HIS A CA 1
ATOM 1497 C C . HIS A 1 185 ? -5.710 6.642 16.885 1.00 91.00 185 HIS A C 1
ATOM 1499 O O . HIS A 1 185 ? -5.656 7.707 17.497 1.00 91.00 185 HIS A O 1
ATOM 1505 N N . LEU A 1 186 ? -5.933 6.596 15.567 1.00 93.38 186 LEU A N 1
ATOM 1506 C CA . LEU A 1 186 ? -6.095 7.762 14.696 1.00 93.38 186 LEU A CA 1
ATOM 1507 C C . LEU A 1 186 ? -7.561 8.171 14.486 1.00 93.38 186 LEU A C 1
ATOM 1509 O O . LEU A 1 186 ? -7.829 9.232 13.917 1.00 93.38 186 LEU A O 1
ATOM 1513 N N . LEU A 1 187 ? -8.526 7.378 14.969 1.00 94.62 187 LEU A N 1
ATOM 1514 C CA . LEU A 1 187 ? -9.960 7.640 14.795 1.00 94.62 187 LEU A CA 1
ATOM 1515 C C . LEU A 1 187 ? -10.387 9.010 15.339 1.00 94.62 187 LEU A C 1
ATOM 1517 O O . LEU A 1 187 ? -11.176 9.710 14.706 1.00 94.62 187 LEU A O 1
ATOM 1521 N N . GLN A 1 188 ? -9.841 9.422 16.486 1.00 92.38 188 GLN A N 1
ATOM 1522 C CA . GLN A 1 188 ? -10.151 10.726 17.081 1.00 92.38 188 GLN A CA 1
ATOM 1523 C C . GLN A 1 188 ? -9.662 11.885 16.205 1.00 92.38 188 GLN A C 1
ATOM 1525 O O . GLN A 1 188 ? -10.409 12.834 15.970 1.00 92.38 188 GLN A O 1
ATOM 1530 N N . THR A 1 189 ? -8.449 11.781 15.658 1.00 93.38 189 THR A N 1
ATOM 1531 C CA . THR A 1 189 ? -7.899 12.761 14.709 1.00 93.38 189 THR A CA 1
ATOM 1532 C C . THR A 1 189 ? -8.704 12.800 13.409 1.00 93.38 189 THR A C 1
ATOM 1534 O O . THR A 1 189 ? -8.880 13.865 12.824 1.00 93.38 189 THR A O 1
ATOM 1537 N N . ALA A 1 190 ? -9.237 11.660 12.964 1.00 95.31 190 ALA A N 1
ATOM 1538 C CA . ALA A 1 190 ? -10.028 11.570 11.741 1.00 95.31 190 ALA A CA 1
ATOM 1539 C C . ALA A 1 190 ? -11.473 12.082 11.895 1.00 95.31 190 ALA A C 1
ATOM 1541 O O . ALA A 1 190 ? -12.077 12.490 10.903 1.00 95.31 190 ALA A O 1
ATOM 1542 N N . ALA A 1 191 ? -12.038 12.105 13.108 1.00 95.62 191 ALA A N 1
ATOM 1543 C CA . ALA A 1 191 ? -13.460 12.376 13.353 1.00 95.62 191 ALA A CA 1
ATOM 1544 C C . ALA A 1 191 ? -13.980 13.679 12.716 1.00 95.62 191 ALA A C 1
ATOM 1546 O O . ALA A 1 191 ? -15.034 13.694 12.076 1.00 95.62 191 ALA A O 1
ATOM 1547 N N . ARG A 1 192 ? -13.258 14.791 12.895 1.00 96.00 192 ARG A N 1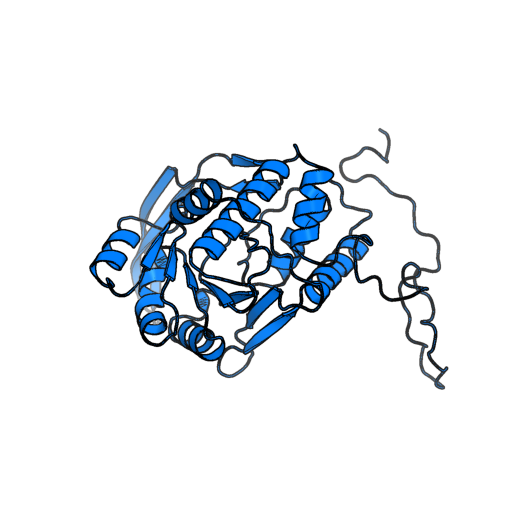
ATOM 1548 C CA . ARG A 1 192 ? -13.641 16.104 12.348 1.00 96.00 192 ARG A CA 1
ATOM 1549 C C . ARG A 1 192 ? -13.471 16.176 10.823 1.00 96.00 192 ARG A C 1
ATOM 1551 O O . ARG A 1 192 ? -14.454 16.534 10.169 1.00 96.00 192 ARG A O 1
ATOM 1558 N N . PRO A 1 193 ? -12.313 15.794 10.245 1.00 96.50 193 PRO A N 1
ATOM 1559 C CA . PRO A 1 193 ? -12.144 15.678 8.798 1.00 96.50 193 PRO A CA 1
ATOM 1560 C C . PRO A 1 193 ? -13.221 14.820 8.126 1.00 96.50 193 PRO A C 1
ATOM 1562 O O . PRO A 1 193 ? -13.804 15.229 7.122 1.00 96.50 193 PRO A O 1
ATOM 1565 N N . LEU A 1 194 ? -13.545 13.663 8.714 1.00 97.06 194 LEU A N 1
ATOM 1566 C CA . LEU A 1 194 ? -14.541 12.731 8.183 1.00 97.06 194 LEU A CA 1
ATOM 1567 C C . LEU A 1 194 ? -15.926 13.372 8.057 1.00 97.06 194 LEU A C 1
ATOM 1569 O O . LEU A 1 194 ? -16.566 13.220 7.019 1.00 97.06 194 LEU A O 1
ATOM 1573 N N . LYS A 1 195 ? -16.364 14.149 9.059 1.00 96.12 195 LYS A N 1
ATOM 1574 C CA . LYS A 1 195 ? -17.666 14.847 9.046 1.00 96.12 195 LYS A CA 1
ATOM 1575 C C . LYS A 1 195 ? -17.817 15.865 7.916 1.00 96.12 195 LYS A C 1
ATOM 1577 O O . LYS A 1 195 ? -18.943 16.170 7.535 1.00 96.12 195 LYS A O 1
ATOM 1582 N N . LYS A 1 196 ? -16.709 16.405 7.406 1.00 96.69 196 LYS A N 1
ATOM 1583 C CA . LYS A 1 196 ? -16.704 17.349 6.278 1.00 96.69 196 LYS A CA 1
ATOM 1584 C C . LYS A 1 196 ? -16.533 16.658 4.924 1.00 96.69 196 LYS A C 1
ATOM 1586 O O . LYS A 1 196 ? -16.710 17.303 3.898 1.00 96.69 196 LYS A O 1
ATOM 1591 N N . SER A 1 197 ? -16.155 15.382 4.926 1.00 96.69 197 SER A N 1
ATOM 1592 C CA . SER A 1 197 ? -15.875 14.595 3.727 1.00 96.69 197 SER A CA 1
ATOM 1593 C C . SER A 1 197 ? -17.089 13.795 3.241 1.00 96.69 197 SER A C 1
ATOM 1595 O O . SER A 1 197 ? -18.107 13.687 3.928 1.00 96.69 197 SER A O 1
ATOM 1597 N N . ASP A 1 198 ? -16.938 13.167 2.074 1.00 94.94 198 ASP A N 1
ATOM 1598 C CA . ASP A 1 198 ? -17.931 12.254 1.497 1.00 94.94 198 ASP A CA 1
ATOM 1599 C C . ASP A 1 198 ? -17.846 10.824 2.071 1.00 94.94 198 ASP A C 1
ATOM 1601 O O . ASP A 1 198 ? -18.709 9.991 1.789 1.00 94.94 198 ASP A O 1
ATOM 1605 N N . VAL A 1 199 ? -16.853 10.533 2.924 1.00 96.75 199 VAL A N 1
ATOM 1606 C CA . VAL A 1 199 ? -16.647 9.200 3.505 1.00 96.75 199 VAL A CA 1
ATOM 1607 C C . VAL A 1 199 ? -17.829 8.807 4.391 1.00 96.75 199 VAL A C 1
ATOM 1609 O O . VAL A 1 199 ? -18.160 9.489 5.362 1.00 96.75 199 VAL A O 1
ATOM 1612 N N . LYS A 1 200 ? -18.441 7.656 4.087 1.00 90.75 200 LYS A N 1
ATOM 1613 C CA . LYS A 1 200 ? -19.511 7.050 4.910 1.00 90.75 200 LYS A CA 1
ATOM 1614 C C . LYS A 1 200 ? -19.133 5.712 5.523 1.00 90.75 200 LYS A C 1
ATOM 1616 O O . LYS A 1 200 ? -19.714 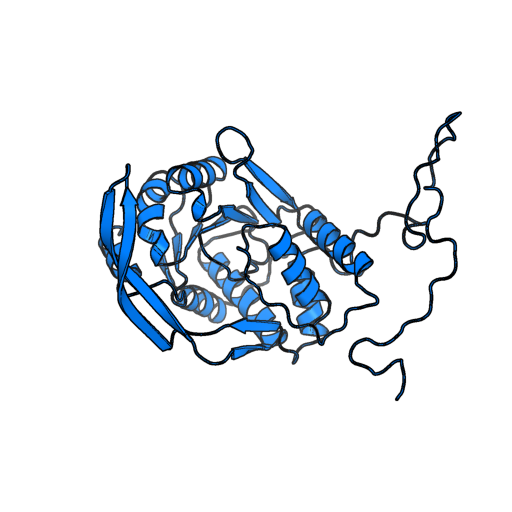5.331 6.538 1.00 90.75 200 LYS A O 1
ATOM 1621 N N . THR A 1 201 ? -18.174 5.013 4.922 1.00 96.69 201 THR A N 1
ATOM 1622 C CA . THR A 1 201 ? -17.705 3.716 5.412 1.00 96.69 201 THR A CA 1
ATOM 1623 C C . THR A 1 201 ? -16.275 3.822 5.913 1.00 96.69 201 THR A C 1
ATOM 1625 O O . THR A 1 201 ? -15.402 4.335 5.214 1.00 96.69 201 THR A O 1
ATOM 1628 N N . ILE A 1 202 ? -16.045 3.318 7.119 1.00 97.31 202 ILE A N 1
ATOM 1629 C CA . ILE A 1 202 ? -14.750 3.304 7.788 1.00 97.31 202 ILE A CA 1
ATOM 1630 C C . ILE A 1 202 ? -14.402 1.850 8.091 1.00 97.31 202 ILE A C 1
ATOM 1632 O O . ILE A 1 202 ? -15.167 1.146 8.746 1.00 97.31 202 ILE A O 1
ATOM 1636 N N . VAL A 1 203 ? -13.252 1.407 7.602 1.00 96.00 203 VAL A N 1
ATOM 1637 C CA . VAL A 1 203 ? -12.660 0.098 7.862 1.00 96.00 203 VAL A CA 1
ATOM 1638 C C . VAL A 1 203 ? -11.529 0.306 8.858 1.00 96.00 203 VAL A C 1
ATOM 1640 O O . VAL A 1 203 ? -10.618 1.090 8.620 1.00 96.00 203 VAL A O 1
ATOM 1643 N N . VAL A 1 204 ? -11.582 -0.363 9.996 1.00 94.62 204 VAL A N 1
ATOM 1644 C CA . VAL A 1 204 ? -10.638 -0.148 11.088 1.00 94.62 204 VAL A CA 1
ATOM 1645 C C . VAL A 1 204 ? -9.659 -1.307 11.158 1.00 94.62 204 VAL A C 1
ATOM 1647 O O . VAL A 1 204 ? -10.071 -2.458 11.087 1.00 94.62 204 VAL A O 1
ATOM 1650 N N . ASN A 1 205 ? -8.372 -1.010 11.333 1.00 92.00 205 ASN A N 1
ATOM 1651 C CA . ASN A 1 205 ? -7.341 -2.012 11.590 1.00 92.00 205 ASN A CA 1
ATOM 1652 C C . ASN A 1 205 ? -7.368 -2.471 13.054 1.00 92.00 205 ASN A C 1
ATOM 1654 O O . ASN A 1 205 ? -6.597 -1.998 13.889 1.00 92.00 205 ASN A O 1
ATOM 1658 N N . GLU A 1 206 ? -8.234 -3.420 13.383 1.00 89.69 206 GLU A N 1
ATOM 1659 C CA . GLU A 1 206 ? -8.384 -3.952 14.741 1.00 89.69 206 GLU A CA 1
ATOM 1660 C C . GLU A 1 206 ? -7.118 -4.635 15.287 1.00 89.69 206 GLU A C 1
ATOM 1662 O O . GLU A 1 206 ? -7.000 -4.826 16.492 1.00 89.69 206 GLU A O 1
ATOM 1667 N N . ARG A 1 207 ? -6.151 -4.971 14.420 1.00 87.44 207 ARG A N 1
ATOM 1668 C CA . ARG A 1 207 ? -4.862 -5.570 14.806 1.00 87.44 207 ARG A CA 1
ATOM 1669 C C . ARG A 1 207 ? -3.732 -4.554 14.995 1.00 87.44 207 ARG A C 1
ATOM 1671 O O . ARG A 1 207 ? -2.580 -4.949 15.161 1.00 87.44 207 ARG A O 1
ATOM 1678 N N . CYS A 1 208 ? -4.017 -3.255 14.925 1.00 88.12 208 CYS A N 1
ATOM 1679 C CA . CYS A 1 208 ? -3.009 -2.220 15.142 1.00 88.12 208 CYS A CA 1
ATOM 1680 C C . CYS A 1 208 ? -2.426 -2.320 16.561 1.00 88.12 208 CYS A C 1
ATOM 1682 O O . CYS A 1 208 ? -3.147 -2.196 17.548 1.00 88.12 208 CYS A O 1
ATOM 1684 N N . I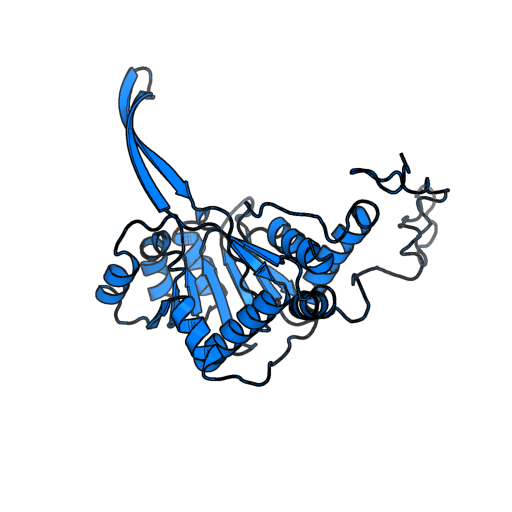LE A 1 209 ? -1.104 -2.475 16.664 1.00 86.19 209 ILE A N 1
ATOM 1685 C CA . ILE A 1 209 ? -0.408 -2.630 17.952 1.00 86.19 209 ILE A CA 1
ATOM 1686 C C . ILE A 1 209 ? -0.388 -1.350 18.800 1.00 86.19 209 ILE A C 1
ATOM 1688 O O . ILE A 1 209 ? -0.027 -1.403 19.969 1.00 86.19 209 ILE A O 1
ATOM 1692 N N . PHE A 1 210 ? -0.763 -0.208 18.220 1.00 83.88 210 PHE A N 1
ATOM 1693 C CA . PHE A 1 210 ? -0.838 1.082 18.910 1.00 83.88 210 PHE A CA 1
ATOM 1694 C C . PHE A 1 210 ? -2.215 1.351 19.533 1.00 83.88 210 PHE A C 1
ATOM 1696 O O . PHE A 1 210 ? -2.391 2.365 20.205 1.00 83.88 210 PHE A O 1
ATOM 1703 N N . ALA A 1 211 ? -3.194 0.470 19.311 1.00 82.00 211 ALA A N 1
ATOM 1704 C CA . ALA A 1 211 ? -4.491 0.543 19.973 1.00 82.00 211 ALA A CA 1
ATOM 1705 C C . ALA A 1 211 ? -4.394 -0.018 21.399 1.00 82.00 211 ALA A C 1
ATOM 1707 O O . ALA A 1 211 ? -3.707 -1.012 21.639 1.00 82.00 211 ALA A O 1
ATOM 1708 N N . THR A 1 212 ? -5.070 0.620 22.355 1.00 71.19 212 THR A N 1
ATOM 1709 C CA . THR A 1 212 ? -4.915 0.309 23.787 1.00 71.19 212 THR A CA 1
ATOM 1710 C C . THR A 1 212 ? -6.220 0.016 24.521 1.00 71.19 212 THR A C 1
ATOM 1712 O O . THR A 1 212 ? -6.174 -0.268 25.720 1.00 71.19 212 THR A O 1
ATOM 1715 N N . GLY A 1 213 ? -7.374 0.042 23.849 1.00 77.81 213 GLY A N 1
ATOM 1716 C CA . GLY A 1 213 ? -8.636 -0.268 24.505 1.00 77.81 213 GLY A CA 1
ATOM 1717 C C . GLY A 1 213 ? -9.854 -0.279 23.589 1.00 77.81 213 GLY A C 1
ATOM 1718 O O . GLY A 1 213 ? -10.002 -1.126 22.713 1.00 77.81 213 GLY A O 1
ATOM 1719 N N . ASP A 1 214 ? -10.791 0.611 23.896 1.00 89.12 214 ASP A N 1
ATOM 1720 C CA . ASP A 1 214 ? -12.151 0.668 23.368 1.00 89.12 214 ASP A CA 1
ATOM 1721 C C . ASP A 1 214 ? -12.326 1.762 22.300 1.00 89.12 214 ASP A C 1
ATOM 1723 O O . ASP A 1 214 ? -13.446 2.220 22.069 1.00 89.12 214 ASP A O 1
ATOM 1727 N N . GLU A 1 215 ? -11.241 2.197 21.642 1.00 93.00 215 GLU A N 1
ATOM 1728 C CA . GLU A 1 215 ? -11.246 3.310 20.682 1.00 93.00 215 GLU A CA 1
ATOM 1729 C C . GLU A 1 215 ? -12.302 3.113 19.582 1.00 93.00 215 GLU A C 1
ATOM 1731 O O . GLU A 1 215 ? -13.040 4.045 19.252 1.00 93.00 215 GLU A O 1
ATOM 1736 N N . ILE A 1 216 ? -12.417 1.884 19.065 1.00 94.12 216 ILE A N 1
ATOM 1737 C CA . ILE A 1 216 ? -13.382 1.509 18.022 1.00 94.12 216 ILE A CA 1
ATOM 1738 C C . ILE A 1 216 ? -14.821 1.659 18.531 1.00 94.12 216 ILE A C 1
ATOM 1740 O O . ILE A 1 216 ? -15.659 2.274 17.869 1.00 94.12 216 ILE A O 1
ATOM 1744 N N . GLU A 1 217 ? -15.113 1.125 19.717 1.00 94.69 217 GLU A N 1
ATOM 1745 C CA . GLU A 1 217 ? -16.463 1.121 20.286 1.00 94.69 217 GLU A CA 1
ATOM 1746 C C . GLU A 1 217 ? -16.895 2.521 20.735 1.00 94.69 217 GLU A C 1
ATOM 1748 O O . GLU A 1 217 ? -18.014 2.946 20.443 1.00 94.69 217 GLU A O 1
ATOM 1753 N N . LYS A 1 218 ? -15.989 3.298 21.340 1.00 94.81 218 LYS A N 1
ATOM 1754 C CA . LYS A 1 218 ? -16.218 4.719 21.639 1.00 94.81 218 LYS A CA 1
ATOM 1755 C C . LYS A 1 218 ? -16.516 5.519 20.378 1.00 94.81 218 LYS A C 1
ATOM 1757 O O . LYS A 1 218 ? -17.445 6.327 20.375 1.00 94.81 218 LYS A O 1
ATOM 1762 N N . PHE A 1 219 ? -15.762 5.290 19.302 1.00 96.06 219 PHE A N 1
ATOM 1763 C CA . PHE A 1 219 ? -15.996 5.977 18.037 1.00 96.06 219 PHE A CA 1
ATOM 1764 C C . PHE A 1 219 ? -17.365 5.612 17.446 1.00 96.06 219 PHE A C 1
ATOM 1766 O O . PHE A 1 219 ? -18.129 6.511 17.103 1.00 96.06 219 PHE A O 1
ATOM 1773 N N . LYS A 1 220 ? -17.731 4.321 17.409 1.00 96.06 220 LYS A N 1
ATOM 1774 C CA . LYS A 1 220 ? -19.066 3.862 16.971 1.00 96.06 220 LYS A CA 1
ATOM 1775 C C . LYS A 1 220 ? -20.202 4.500 17.779 1.00 96.06 220 LYS A C 1
ATOM 1777 O O . LYS A 1 220 ? -21.220 4.890 17.211 1.00 96.06 220 LYS A O 1
ATOM 1782 N N . GLN A 1 221 ? -20.041 4.618 19.098 1.00 95.62 221 GLN A N 1
ATOM 1783 C CA . GLN A 1 221 ? -21.048 5.224 19.974 1.00 95.62 221 GLN A CA 1
ATOM 1784 C C . GLN A 1 221 ? -21.208 6.729 19.728 1.00 95.62 221 GLN A C 1
ATOM 1786 O O . GLN A 1 221 ? -22.340 7.216 19.698 1.00 95.62 221 GLN A O 1
ATOM 1791 N N . ALA A 1 222 ? -20.093 7.444 19.548 1.00 96.56 222 ALA A N 1
ATOM 1792 C CA . ALA A 1 222 ? -20.065 8.892 19.346 1.00 96.56 222 ALA A CA 1
ATOM 1793 C C . ALA A 1 222 ? -20.429 9.325 17.915 1.00 96.56 222 ALA A C 1
ATOM 1795 O O . ALA A 1 222 ? -20.890 10.451 17.722 1.00 96.56 222 ALA A O 1
ATOM 1796 N N . HIS A 1 223 ? -20.230 8.448 16.927 1.00 96.25 223 HIS A N 1
ATOM 1797 C CA . HIS A 1 223 ? -20.353 8.763 15.503 1.00 96.25 223 HIS A CA 1
ATOM 1798 C C . HIS A 1 223 ? -21.217 7.743 14.750 1.00 96.25 223 HIS A C 1
ATOM 1800 O O . HIS A 1 223 ? -20.754 7.038 13.850 1.00 96.25 223 HIS A O 1
ATOM 1806 N N . ARG A 1 224 ? -22.500 7.665 15.122 1.00 94.88 224 ARG A N 1
ATOM 1807 C CA . ARG A 1 224 ? -23.476 6.724 14.536 1.00 94.88 224 ARG A CA 1
ATOM 1808 C C . ARG A 1 224 ? -23.789 6.993 13.061 1.00 94.88 224 ARG A C 1
ATOM 1810 O O . ARG A 1 224 ? -24.412 6.160 12.411 1.00 94.88 224 ARG A O 1
ATOM 1817 N N . GLU A 1 225 ? -23.389 8.149 12.541 1.00 95.00 225 GLU A N 1
ATOM 1818 C CA . GLU A 1 225 ? -23.516 8.520 11.134 1.00 95.00 225 GLU A CA 1
ATOM 1819 C C . GLU A 1 225 ? -22.584 7.731 10.200 1.00 95.00 225 GLU A C 1
ATOM 1821 O O . GLU A 1 225 ? -22.835 7.694 8.993 1.00 95.00 225 GLU A O 1
ATOM 1826 N N . PHE A 1 226 ? -21.525 7.102 10.726 1.00 96.50 226 PHE A N 1
ATOM 1827 C CA . PHE A 1 226 ? -20.592 6.302 9.935 1.00 96.50 226 PHE A CA 1
ATOM 1828 C C . PHE A 1 226 ? -20.871 4.807 10.068 1.00 96.50 226 PHE A C 1
ATOM 1830 O O . PHE A 1 226 ? -21.127 4.283 11.152 1.00 96.50 226 PHE A O 1
ATOM 1837 N N . LYS A 1 227 ? -20.724 4.088 8.954 1.00 96.62 227 LYS A N 1
ATOM 1838 C CA . LYS A 1 227 ? -20.650 2.630 8.960 1.00 96.62 227 LYS A CA 1
ATOM 1839 C C . LYS A 1 227 ? -19.221 2.215 9.296 1.00 96.62 227 LYS A C 1
ATOM 1841 O O . LYS A 1 227 ? -18.341 2.322 8.447 1.00 96.62 227 LYS A O 1
ATOM 1846 N N . VAL A 1 228 ? -19.000 1.740 10.516 1.00 97.38 228 VAL A N 1
ATOM 1847 C CA . VAL A 1 228 ? -17.680 1.306 10.994 1.00 97.38 228 VAL A CA 1
ATOM 1848 C C . VAL A 1 228 ? -17.606 -0.217 10.994 1.00 97.38 228 VAL A C 1
ATOM 1850 O O . VAL A 1 228 ? -18.428 -0.867 11.639 1.00 97.38 228 VAL A O 1
ATOM 1853 N N . LEU A 1 229 ? -16.618 -0.764 10.292 1.00 96.25 229 LEU A N 1
ATOM 1854 C CA . LEU A 1 229 ? -16.325 -2.193 10.198 1.00 96.25 229 LEU A CA 1
ATOM 1855 C C . LEU A 1 229 ? -14.871 -2.447 10.590 1.00 96.25 229 LEU A C 1
ATOM 1857 O O . LEU A 1 229 ? -14.017 -1.598 10.353 1.00 96.25 229 LEU A O 1
ATOM 1861 N N . THR A 1 230 ? -14.566 -3.612 11.141 1.00 95.50 230 THR A N 1
ATOM 1862 C CA . THR A 1 230 ? -13.180 -4.079 11.270 1.00 95.50 230 THR A CA 1
ATOM 1863 C C . THR A 1 230 ? -12.663 -4.609 9.929 1.00 95.50 230 THR A C 1
ATOM 1865 O O . THR A 1 230 ? -13.435 -4.911 9.011 1.00 95.50 230 THR A O 1
ATOM 1868 N N . PHE A 1 231 ? -11.344 -4.724 9.785 1.00 94.00 231 PHE A N 1
ATOM 1869 C CA . PHE A 1 231 ? -10.730 -5.320 8.604 1.00 94.00 231 PHE A CA 1
ATOM 1870 C C . PHE A 1 231 ? -11.151 -6.787 8.445 1.00 94.00 231 PHE A C 1
ATOM 1872 O O . PHE A 1 231 ? -11.471 -7.216 7.337 1.00 94.00 231 PHE A O 1
ATOM 1879 N N . GLU A 1 232 ? -11.219 -7.549 9.538 1.00 94.38 232 GLU A N 1
ATOM 1880 C CA . GLU A 1 232 ? -11.698 -8.933 9.505 1.00 94.38 232 GLU A CA 1
ATOM 1881 C C . GLU A 1 232 ? -13.184 -9.047 9.124 1.00 94.38 232 GLU A C 1
ATOM 1883 O O . GLU A 1 232 ? -13.550 -9.949 8.370 1.00 94.38 232 GLU A O 1
ATOM 1888 N N . GLU A 1 233 ? -14.046 -8.126 9.574 1.00 96.69 233 GLU A N 1
ATOM 1889 C CA . GLU A 1 233 ? -15.449 -8.068 9.129 1.00 96.69 233 GLU A CA 1
ATOM 1890 C C . GLU A 1 233 ? -15.538 -7.828 7.616 1.00 96.69 233 GLU A C 1
ATOM 1892 O O . GLU A 1 233 ? -16.279 -8.529 6.923 1.00 96.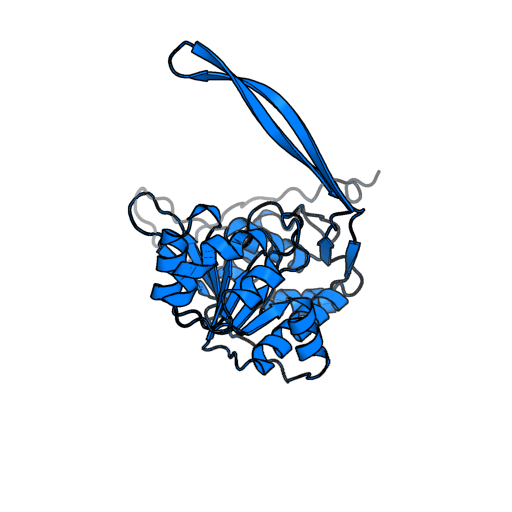69 233 GLU A O 1
ATOM 1897 N N . LEU A 1 234 ? -14.741 -6.894 7.083 1.00 95.38 234 LEU A N 1
ATOM 1898 C CA . LEU A 1 234 ? -14.646 -6.649 5.643 1.00 95.38 234 LEU A CA 1
ATOM 1899 C C . LEU A 1 234 ? -14.160 -7.892 4.878 1.00 95.38 234 LEU A C 1
ATOM 1901 O O . LEU A 1 234 ? -14.740 -8.242 3.848 1.00 95.38 234 LEU A O 1
ATOM 1905 N N . ARG A 1 235 ? -13.110 -8.559 5.372 1.00 95.00 235 ARG A N 1
ATOM 1906 C CA . ARG A 1 235 ? -12.545 -9.769 4.757 1.00 95.00 235 ARG A CA 1
ATOM 1907 C C . ARG A 1 235 ? -13.586 -10.886 4.690 1.00 95.00 235 ARG A C 1
ATOM 1909 O O . ARG A 1 235 ? -13.821 -11.427 3.610 1.00 95.00 235 ARG A O 1
ATOM 1916 N N . LYS A 1 236 ? -14.249 -11.192 5.812 1.00 96.62 236 LYS A N 1
ATOM 1917 C CA . LYS A 1 236 ? -15.314 -12.210 5.884 1.00 96.62 236 LYS A CA 1
ATOM 1918 C C . LYS A 1 236 ? -16.476 -11.888 4.950 1.00 96.62 236 LYS A C 1
ATOM 1920 O O . LYS A 1 236 ? -16.946 -12.752 4.221 1.00 96.62 236 LYS A O 1
ATOM 1925 N N . MET A 1 237 ? -16.885 -10.618 4.889 1.00 95.06 237 MET A N 1
ATOM 1926 C CA . MET A 1 237 ? -17.933 -10.179 3.966 1.00 95.06 237 MET A CA 1
ATOM 1927 C C . MET A 1 237 ? -17.636 -10.527 2.501 1.00 95.06 237 MET A C 1
ATOM 1929 O O . MET A 1 237 ? -18.584 -10.819 1.767 1.00 95.06 237 MET A O 1
ATOM 1933 N N . GLY A 1 238 ? -16.370 -10.445 2.082 1.00 94.12 238 GLY A N 1
ATOM 1934 C CA . GLY A 1 238 ? -15.932 -10.810 0.737 1.00 94.12 238 GLY A CA 1
ATOM 1935 C C . GLY A 1 238 ? -15.664 -12.302 0.546 1.00 94.12 238 GLY A C 1
ATOM 1936 O O . GLY A 1 238 ? -15.901 -12.820 -0.540 1.00 94.12 238 GLY A O 1
ATOM 1937 N N . GLU A 1 239 ? -15.234 -13.005 1.594 1.00 95.25 239 GLU A N 1
ATOM 1938 C CA . GLU A 1 239 ? -15.146 -14.471 1.620 1.00 95.25 239 GLU A CA 1
ATOM 1939 C C . GLU A 1 239 ? -16.510 -15.126 1.361 1.00 95.25 239 GLU A C 1
ATOM 1941 O O . GLU A 1 239 ? -16.615 -16.003 0.507 1.00 95.25 239 GLU A O 1
ATOM 1946 N N . ASP A 1 240 ? -17.567 -14.623 2.001 1.00 93.88 240 ASP A N 1
ATOM 1947 C CA . ASP A 1 240 ? -18.942 -15.123 1.851 1.00 93.88 240 ASP A CA 1
ATOM 1948 C C . ASP A 1 240 ? -19.617 -14.684 0.538 1.00 93.88 240 ASP A C 1
ATOM 1950 O O . ASP A 1 240 ? -20.786 -14.983 0.280 1.00 93.88 240 ASP A O 1
ATOM 1954 N N . SER A 1 241 ? -18.957 -13.859 -0.274 1.00 88.44 241 SER A N 1
ATOM 1955 C CA . SER A 1 241 ? -19.540 -13.294 -1.495 1.00 88.44 241 SER A CA 1
ATOM 1956 C C . SER A 1 241 ? -18.468 -13.090 -2.559 1.00 88.44 241 SER A C 1
ATOM 1958 O O . SER A 1 241 ? -18.161 -11.945 -2.904 1.00 88.44 241 SER A O 1
ATOM 1960 N N . PRO A 1 242 ? -17.895 -14.190 -3.080 1.00 85.56 242 PRO A N 1
ATOM 1961 C CA . PRO A 1 242 ? -16.930 -14.111 -4.158 1.00 85.56 242 PRO A CA 1
ATOM 1962 C C . PRO A 1 242 ? -17.582 -13.473 -5.385 1.00 85.56 242 PRO A C 1
ATOM 1964 O O . PRO A 1 242 ? -18.709 -13.798 -5.759 1.00 85.56 242 PRO A O 1
ATOM 1967 N N . LEU A 1 243 ? -16.861 -12.546 -6.001 1.00 81.06 243 LEU A N 1
ATOM 1968 C CA . LEU A 1 243 ? -17.264 -11.867 -7.226 1.00 81.06 243 LEU A CA 1
ATOM 1969 C C . LEU A 1 243 ? -16.172 -12.056 -8.269 1.00 81.06 243 LEU A C 1
ATOM 1971 O O . LEU A 1 243 ? -15.013 -12.264 -7.920 1.00 81.06 243 LEU A O 1
ATOM 1975 N N . ASP A 1 244 ? -16.512 -11.921 -9.547 1.00 78.75 244 ASP A N 1
ATOM 1976 C CA . ASP A 1 244 ? -15.469 -11.845 -10.562 1.00 78.75 244 ASP A CA 1
ATOM 1977 C C . ASP A 1 244 ? -14.628 -10.579 -10.322 1.00 78.75 244 ASP A C 1
ATOM 1979 O O . ASP A 1 244 ? -15.185 -9.475 -10.196 1.00 78.75 244 ASP A O 1
ATOM 1983 N N . PRO A 1 245 ? -13.291 -10.701 -10.222 1.00 75.25 245 PRO A N 1
ATOM 1984 C CA . PRO A 1 245 ? -12.440 -9.540 -10.053 1.00 75.25 245 PRO A CA 1
ATOM 1985 C C . PRO A 1 245 ? -12.599 -8.633 -11.273 1.00 75.25 245 PRO A C 1
ATOM 1987 O O . PRO A 1 245 ? -12.585 -9.087 -12.415 1.00 75.25 245 PRO A O 1
ATOM 1990 N N . VAL A 1 246 ? -12.727 -7.330 -11.030 1.00 83.06 246 VAL A N 1
ATOM 1991 C CA . VAL A 1 246 ? -12.641 -6.322 -12.090 1.00 83.06 246 VAL A CA 1
ATOM 1992 C C . VAL A 1 246 ? -11.201 -5.832 -12.100 1.00 83.06 246 VAL A C 1
ATOM 1994 O O . VAL A 1 246 ? -10.855 -5.030 -11.237 1.00 83.06 246 VAL A O 1
ATOM 1997 N N . PRO A 1 247 ? -10.336 -6.341 -12.993 1.00 80.62 247 PRO A N 1
ATOM 1998 C CA . PRO A 1 247 ? -8.934 -5.963 -12.993 1.00 80.62 247 PRO A CA 1
ATOM 1999 C C . PRO A 1 247 ? -8.780 -4.500 -13.412 1.00 80.62 247 PRO A C 1
ATOM 2001 O O . PRO A 1 247 ? -9.476 -4.022 -14.313 1.00 80.62 247 PRO A O 1
ATOM 2004 N N . ALA A 1 248 ? -7.847 -3.801 -12.770 1.00 90.38 248 ALA A N 1
ATOM 2005 C CA . ALA A 1 248 ? -7.365 -2.525 -13.276 1.00 90.38 248 ALA A CA 1
ATOM 2006 C C . ALA A 1 248 ? -6.557 -2.727 -14.565 1.00 90.38 248 ALA A C 1
ATOM 2008 O O . ALA A 1 248 ? -6.076 -3.821 -14.868 1.00 90.38 248 ALA A O 1
ATOM 2009 N N . LYS A 1 249 ? -6.382 -1.649 -15.319 1.00 93.56 249 LYS A N 1
ATOM 2010 C CA . LYS A 1 249 ? -5.463 -1.563 -16.453 1.00 93.56 249 LYS A CA 1
ATOM 2011 C C . LYS A 1 249 ? -4.246 -0.735 -16.052 1.00 93.56 249 LYS A C 1
ATOM 2013 O O . LYS A 1 249 ? -4.322 0.099 -15.158 1.00 93.56 249 LYS A O 1
ATOM 2018 N N . GLY A 1 250 ? -3.129 -0.927 -16.754 1.00 94.62 250 GLY A N 1
ATOM 2019 C CA . GLY A 1 250 ? -1.890 -0.174 -16.504 1.00 94.62 250 GLY A CA 1
ATOM 2020 C C . GLY A 1 250 ? -2.087 1.352 -16.404 1.00 94.62 250 GLY A C 1
ATOM 2021 O O . GLY A 1 250 ? -1.623 1.941 -15.430 1.00 94.62 250 GLY A O 1
ATOM 2022 N N . PRO A 1 251 ? -2.824 1.993 -17.330 1.00 96.62 251 PRO A N 1
ATOM 2023 C CA . PRO A 1 251 ? -3.076 3.436 -17.273 1.00 96.62 251 PRO A CA 1
ATOM 2024 C C . PRO A 1 251 ? -4.047 3.899 -16.174 1.00 96.62 251 PRO A C 1
ATOM 2026 O O . PRO A 1 251 ? -4.168 5.104 -15.954 1.00 96.62 251 PRO A O 1
ATOM 2029 N N . ASP A 1 252 ? -4.758 2.990 -15.499 1.00 95.56 252 ASP A N 1
ATOM 2030 C CA . ASP A 1 252 ? -5.683 3.363 -14.427 1.00 95.56 252 ASP A CA 1
ATOM 2031 C C . ASP A 1 252 ? -4.904 3.855 -13.194 1.00 95.56 252 ASP A C 1
ATOM 2033 O O . ASP A 1 252 ? -3.768 3.439 -12.933 1.00 95.56 252 ASP A O 1
ATOM 2037 N N . LEU A 1 253 ? -5.516 4.750 -12.410 1.00 95.56 253 LEU A N 1
ATOM 2038 C CA . LEU A 1 253 ? -4.914 5.257 -11.177 1.00 95.56 253 LEU A CA 1
ATOM 2039 C C . LEU A 1 253 ? -4.793 4.146 -10.132 1.00 95.56 253 LEU A C 1
ATOM 2041 O O . LEU A 1 253 ? -5.795 3.632 -9.638 1.00 95.56 253 LEU A O 1
ATOM 2045 N N . CYS A 1 254 ? -3.558 3.853 -9.734 1.00 93.88 254 CYS A N 1
ATOM 2046 C CA . CYS A 1 254 ? -3.258 2.937 -8.641 1.00 93.88 254 CYS A CA 1
ATOM 2047 C C . CYS A 1 254 ? -3.416 3.654 -7.303 1.00 93.88 254 CYS A C 1
ATOM 2049 O O . CYS A 1 254 ? -4.132 3.195 -6.411 1.00 93.88 254 CYS A O 1
ATOM 2051 N N . CYS A 1 255 ? -2.769 4.812 -7.169 1.00 94.56 255 CYS A N 1
ATOM 2052 C CA . CYS A 1 255 ? -2.810 5.568 -5.931 1.00 94.56 255 CYS A CA 1
ATOM 2053 C C . CYS A 1 255 ? -2.605 7.075 -6.108 1.00 94.56 255 CYS A C 1
ATOM 2055 O O . CYS A 1 255 ? -2.055 7.545 -7.103 1.00 94.56 255 CYS A O 1
ATOM 2057 N N . ILE A 1 256 ? -3.028 7.827 -5.096 1.00 95.69 256 ILE A N 1
ATOM 2058 C CA . ILE A 1 256 ? -2.749 9.249 -4.910 1.00 95.69 256 ILE A CA 1
ATOM 2059 C C . ILE A 1 256 ? -1.995 9.393 -3.590 1.00 95.69 256 ILE A C 1
ATOM 2061 O O . ILE A 1 256 ? -2.577 9.197 -2.524 1.00 95.69 256 ILE A O 1
ATOM 2065 N N . MET A 1 257 ? -0.709 9.733 -3.653 1.00 93.62 257 MET A N 1
ATOM 2066 C CA . MET A 1 257 ? 0.130 9.846 -2.456 1.00 93.62 257 MET A CA 1
ATOM 2067 C C . MET A 1 257 ? 0.330 11.307 -2.067 1.00 93.62 257 MET A C 1
ATOM 2069 O O . MET A 1 257 ? 0.892 12.082 -2.842 1.00 93.62 257 MET A O 1
ATOM 2073 N N . TYR A 1 258 ? -0.122 11.697 -0.874 1.00 93.06 258 TYR A N 1
ATOM 2074 C CA . TYR A 1 258 ? 0.084 13.051 -0.367 1.00 93.06 258 TYR A CA 1
ATOM 2075 C C . TYR A 1 258 ? 1.487 13.242 0.196 1.00 93.06 258 TYR A C 1
ATOM 2077 O O . TYR A 1 258 ? 1.973 12.455 1.004 1.00 93.06 258 TYR A O 1
ATOM 2085 N N . THR A 1 259 ? 2.109 14.351 -0.195 1.00 87.25 259 THR A N 1
ATOM 2086 C CA . THR A 1 259 ? 3.430 14.770 0.285 1.00 87.25 259 THR A CA 1
ATOM 2087 C C . THR A 1 259 ? 3.339 16.151 0.922 1.00 87.25 259 THR A C 1
ATOM 2089 O O . THR A 1 259 ? 2.574 16.998 0.456 1.00 87.25 259 THR A O 1
ATOM 2092 N N . SER A 1 260 ? 4.100 16.383 1.993 1.00 77.88 260 SER A N 1
ATOM 2093 C CA . SER A 1 260 ? 4.061 17.637 2.760 1.00 77.88 260 SER A CA 1
ATOM 2094 C C . SE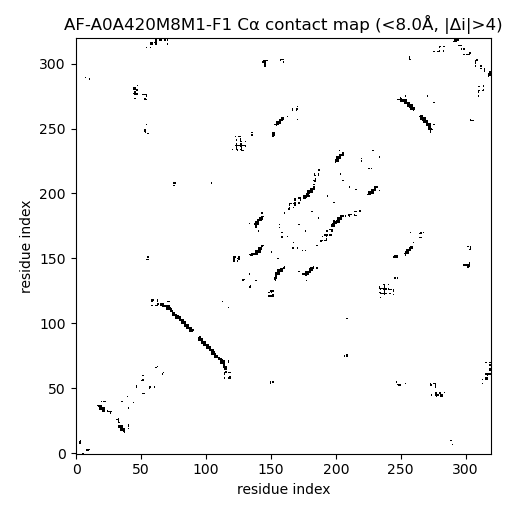R A 1 260 ? 4.635 18.844 2.010 1.00 77.88 260 SER A C 1
ATOM 2096 O O . SER A 1 260 ? 4.299 19.970 2.357 1.00 77.88 260 SER A O 1
ATOM 2098 N N . GLY A 1 261 ? 5.432 18.638 0.953 1.00 66.25 261 GLY A N 1
ATOM 2099 C CA . GLY A 1 261 ? 6.077 19.725 0.208 1.00 66.25 261 GLY A CA 1
ATOM 2100 C C . GLY A 1 261 ? 6.979 20.614 1.082 1.00 66.25 261 GLY A C 1
ATOM 2101 O O . GLY A 1 261 ? 7.086 20.439 2.290 1.00 66.25 261 GLY A O 1
ATOM 2102 N N . SER A 1 262 ? 7.670 21.578 0.470 1.00 61.91 262 SER A N 1
ATOM 2103 C CA . SER A 1 262 ? 8.458 22.577 1.212 1.00 61.91 262 SER A CA 1
ATOM 2104 C C . SER A 1 262 ? 7.617 23.770 1.679 1.00 61.91 262 SER A C 1
ATOM 2106 O O . SER A 1 262 ? 7.985 24.436 2.644 1.00 61.91 262 SER A O 1
ATOM 2108 N N . THR A 1 263 ? 6.492 24.049 1.012 1.00 69.12 263 THR A N 1
ATOM 2109 C CA . THR A 1 263 ? 5.576 25.149 1.337 1.00 69.12 263 THR A CA 1
ATOM 2110 C C . THR A 1 263 ? 4.119 24.788 1.025 1.00 69.12 263 THR A C 1
ATOM 2112 O O . THR A 1 263 ? 3.808 24.242 -0.038 1.00 69.12 263 THR A O 1
ATOM 2115 N N . GLY A 1 264 ? 3.214 25.168 1.933 1.00 78.50 264 GLY A N 1
ATOM 2116 C CA . GLY A 1 264 ? 1.763 25.116 1.730 1.00 78.50 264 GLY A CA 1
ATOM 2117 C C . GLY A 1 264 ? 1.086 23.776 2.063 1.00 78.50 264 GLY A C 1
ATOM 2118 O O . GLY A 1 264 ? 1.687 22.915 2.699 1.00 78.50 264 GLY A O 1
ATOM 2119 N N . PRO A 1 265 ? -0.196 23.623 1.679 1.00 85.00 265 PRO A N 1
ATOM 2120 C CA . PRO A 1 265 ? -0.959 22.389 1.867 1.00 85.00 265 PRO A CA 1
ATOM 2121 C C . PRO A 1 265 ? -0.314 21.191 1.151 1.00 85.00 265 PRO A C 1
ATOM 2123 O O . PRO A 1 265 ? 0.314 21.374 0.100 1.00 85.00 265 PRO A O 1
ATOM 2126 N N . PRO A 1 266 ? -0.491 19.964 1.672 1.00 89.56 266 PRO A N 1
ATOM 2127 C CA . PRO A 1 266 ? 0.101 18.782 1.068 1.00 89.56 266 PRO A CA 1
ATOM 2128 C C . PRO A 1 266 ? -0.496 18.509 -0.317 1.00 89.56 266 PRO A C 1
ATOM 2130 O O . PRO A 1 266 ? -1.683 18.728 -0.553 1.00 89.56 266 PRO A O 1
ATOM 2133 N N . LYS A 1 267 ? 0.322 17.995 -1.238 1.00 92.38 267 LYS A N 1
ATOM 2134 C CA . LYS A 1 267 ? -0.074 17.756 -2.637 1.00 92.38 267 LYS A CA 1
ATOM 2135 C C . LYS A 1 267 ? -0.177 16.263 -2.918 1.00 92.38 267 LYS A C 1
ATOM 2137 O O . LYS A 1 267 ? 0.753 15.523 -2.597 1.00 92.38 267 LYS A O 1
ATOM 2142 N N . GLY A 1 268 ? -1.280 15.845 -3.541 1.00 94.56 268 GLY A N 1
ATOM 2143 C CA . GLY A 1 268 ? -1.500 14.469 -3.985 1.00 94.56 268 GLY A CA 1
ATOM 2144 C C . GLY A 1 268 ? -0.807 14.180 -5.317 1.00 94.56 268 GLY A C 1
ATOM 2145 O O . GLY A 1 268 ? -1.128 14.796 -6.331 1.00 94.56 268 GLY A O 1
ATOM 2146 N N . VAL A 1 269 ? 0.130 13.235 -5.321 1.00 95.69 269 VAL A N 1
ATOM 2147 C CA . VAL A 1 269 ? 0.798 12.741 -6.529 1.00 95.69 269 VAL A CA 1
ATOM 2148 C C . VAL A 1 269 ? -0.002 11.567 -7.084 1.00 95.69 269 VAL A C 1
ATOM 2150 O O . VAL A 1 269 ? -0.087 10.521 -6.444 1.00 95.69 269 VAL A O 1
ATOM 2153 N N . CYS A 1 270 ? -0.594 11.739 -8.266 1.00 96.81 270 CYS A N 1
ATOM 2154 C CA . CYS A 1 270 ? -1.326 10.683 -8.961 1.00 96.81 270 CYS A CA 1
ATOM 2155 C C . CYS A 1 270 ? -0.353 9.700 -9.621 1.00 96.81 270 CYS A C 1
ATOM 2157 O O . CYS A 1 270 ? 0.440 10.094 -10.475 1.00 96.81 270 CYS A O 1
ATOM 2159 N N . ILE A 1 271 ? -0.440 8.424 -9.254 1.00 96.75 271 ILE A N 1
ATOM 2160 C CA . ILE A 1 271 ? 0.416 7.350 -9.761 1.00 96.75 271 ILE A CA 1
ATOM 2161 C C . ILE A 1 271 ? -0.480 6.285 -10.396 1.00 96.75 271 ILE A C 1
ATOM 2163 O O . ILE A 1 271 ? -1.370 5.727 -9.748 1.00 96.75 271 ILE A O 1
ATOM 2167 N N . THR A 1 272 ? -0.254 6.006 -11.678 1.00 97.06 272 THR A N 1
ATOM 2168 C CA . THR A 1 272 ? -0.923 4.913 -12.395 1.00 97.06 272 THR A CA 1
ATOM 2169 C C . THR A 1 272 ? -0.297 3.567 -12.045 1.00 97.06 272 THR A C 1
ATOM 2171 O O . THR A 1 272 ? 0.837 3.495 -11.563 1.00 97.06 272 THR A O 1
ATOM 2174 N N . HIS A 1 273 ? -1.019 2.478 -12.303 1.00 96.12 273 HIS A N 1
ATOM 2175 C CA . HIS A 1 273 ? -0.482 1.131 -12.117 1.00 96.12 273 HIS A CA 1
ATOM 2176 C C . HIS A 1 273 ? 0.804 0.901 -12.920 1.00 96.12 273 HIS A C 1
ATOM 2178 O O . HIS A 1 273 ? 1.783 0.401 -12.371 1.00 96.12 273 HIS A O 1
ATOM 2184 N N . GLU A 1 274 ? 0.840 1.321 -14.186 1.00 96.62 274 GLU A N 1
ATOM 2185 C CA . GLU A 1 274 ? 2.017 1.166 -15.043 1.00 96.62 274 GLU A CA 1
ATOM 2186 C C . GLU A 1 274 ? 3.201 2.022 -14.583 1.00 96.62 274 GLU A C 1
ATOM 2188 O O . GLU A 1 274 ? 4.342 1.585 -14.708 1.00 96.62 274 GLU A O 1
ATOM 2193 N N . ALA A 1 275 ? 2.956 3.206 -14.005 1.00 97.06 275 ALA A N 1
ATOM 2194 C CA . ALA A 1 275 ? 4.017 4.046 -13.458 1.00 97.06 275 ALA A CA 1
ATOM 2195 C C . ALA A 1 275 ? 4.659 3.400 -12.224 1.00 97.06 275 ALA A C 1
ATOM 2197 O O . ALA A 1 275 ? 5.885 3.383 -12.105 1.00 97.06 275 ALA A O 1
ATOM 2198 N N . LEU A 1 276 ? 3.849 2.821 -11.330 1.00 96.00 276 LEU A N 1
ATOM 2199 C CA . LEU A 1 276 ? 4.362 2.101 -10.166 1.00 96.00 276 LEU A CA 1
ATOM 2200 C C . LEU A 1 276 ? 5.106 0.823 -10.575 1.00 96.00 276 LEU A C 1
ATOM 2202 O O . LEU A 1 276 ? 6.217 0.593 -10.104 1.00 96.00 276 LEU A O 1
ATOM 2206 N N . VAL A 1 277 ? 4.551 0.036 -11.503 1.00 96.81 277 VAL A N 1
ATOM 2207 C CA . VAL A 1 277 ? 5.223 -1.149 -12.067 1.00 96.81 277 VAL A CA 1
ATOM 2208 C C . VAL A 1 277 ? 6.548 -0.768 -12.731 1.00 96.81 277 VAL A C 1
ATOM 2210 O O . VAL A 1 277 ? 7.546 -1.462 -12.536 1.00 96.81 277 VAL A O 1
ATOM 2213 N N . ALA A 1 278 ? 6.611 0.351 -13.456 1.00 96.56 278 ALA A N 1
ATOM 2214 C CA . ALA A 1 278 ? 7.858 0.849 -14.030 1.00 96.56 278 ALA A CA 1
ATOM 2215 C C . ALA A 1 278 ? 8.877 1.248 -12.949 1.00 96.56 278 ALA A C 1
ATOM 2217 O O . ALA A 1 278 ? 10.062 0.956 -13.096 1.00 96.56 278 ALA A O 1
ATOM 2218 N N . GLY A 1 279 ? 8.428 1.850 -11.843 1.00 95.75 279 GLY A N 1
ATOM 2219 C CA . GLY A 1 279 ? 9.274 2.139 -10.681 1.00 95.75 279 GLY A CA 1
ATOM 2220 C C . GLY A 1 279 ? 9.860 0.873 -10.049 1.00 95.75 279 GLY A C 1
ATOM 2221 O O . GLY A 1 279 ? 11.074 0.784 -9.865 1.00 95.75 279 GLY A O 1
ATOM 2222 N N . VAL A 1 280 ? 9.020 -0.138 -9.804 1.00 96.12 280 VAL A N 1
ATOM 2223 C CA . VAL A 1 280 ? 9.438 -1.469 -9.320 1.00 96.12 280 VAL A CA 1
ATOM 2224 C C . VAL A 1 280 ? 10.426 -2.115 -10.290 1.00 96.12 280 VAL A C 1
ATOM 2226 O O . VAL A 1 280 ? 11.442 -2.660 -9.870 1.00 96.12 280 VAL A O 1
ATOM 2229 N N . THR A 1 281 ? 10.170 -2.004 -11.594 1.00 95.62 281 THR A N 1
ATOM 2230 C CA . THR A 1 281 ? 11.065 -2.511 -12.641 1.00 95.62 281 THR A CA 1
ATOM 2231 C C . THR A 1 281 ? 12.428 -1.842 -12.574 1.00 95.62 281 THR A C 1
ATOM 2233 O O . THR A 1 281 ? 13.441 -2.531 -12.593 1.00 95.62 281 THR A O 1
ATOM 2236 N N . GLY A 1 282 ? 12.466 -0.512 -12.460 1.00 93.06 282 GLY A N 1
ATOM 2237 C CA . GLY A 1 282 ? 13.712 0.237 -12.324 1.00 93.06 282 GLY A CA 1
ATOM 2238 C C . GLY A 1 282 ? 14.520 -0.225 -11.113 1.00 93.06 282 GLY A C 1
ATOM 2239 O O . GLY A 1 282 ? 15.706 -0.517 -11.253 1.00 93.06 282 GLY A O 1
ATOM 2240 N N . LEU A 1 283 ? 13.868 -0.381 -9.955 1.00 92.94 283 LEU A N 1
ATOM 2241 C CA . LEU A 1 283 ? 14.510 -0.926 -8.756 1.00 92.94 283 LEU A CA 1
ATOM 2242 C C . LEU A 1 283 ? 15.037 -2.345 -8.990 1.00 92.94 283 LEU A C 1
ATOM 2244 O O . LEU A 1 283 ? 16.203 -2.601 -8.705 1.00 92.94 283 LEU A O 1
ATOM 2248 N N . TYR A 1 284 ? 14.222 -3.235 -9.566 1.00 93.31 284 TYR A N 1
ATOM 2249 C CA . TYR A 1 284 ? 14.631 -4.602 -9.880 1.00 93.31 284 TYR A CA 1
ATOM 2250 C C . TYR A 1 284 ? 15.861 -4.624 -10.789 1.00 93.31 284 TYR A C 1
ATOM 2252 O O . TYR A 1 284 ? 16.833 -5.287 -10.458 1.00 93.31 284 TYR A O 1
ATOM 2260 N N . THR A 1 285 ? 15.896 -3.833 -11.868 1.00 89.75 285 THR A N 1
ATOM 2261 C CA . THR A 1 285 ? 17.060 -3.799 -12.776 1.00 89.75 285 THR A CA 1
ATOM 2262 C C . THR A 1 285 ? 18.361 -3.347 -12.111 1.00 89.75 285 THR A C 1
ATOM 2264 O O . THR A 1 285 ? 19.439 -3.640 -12.622 1.00 89.75 285 THR A O 1
ATOM 2267 N N . CYS A 1 286 ? 18.287 -2.647 -10.976 1.00 87.50 286 CYS A N 1
ATOM 2268 C CA . CYS A 1 286 ? 19.467 -2.263 -10.204 1.00 87.50 286 CYS A CA 1
ATOM 2269 C C . CYS A 1 286 ? 19.989 -3.391 -9.302 1.00 87.50 286 CYS A C 1
ATOM 2271 O O . CYS A 1 286 ? 21.160 -3.357 -8.930 1.00 87.50 286 CYS A O 1
ATOM 2273 N N . VAL A 1 287 ? 19.137 -4.345 -8.909 1.00 89.12 287 VAL A N 1
ATOM 2274 C CA . VAL A 1 287 ? 19.454 -5.339 -7.866 1.00 89.12 287 VAL A CA 1
ATOM 2275 C C . VAL A 1 287 ? 19.254 -6.790 -8.293 1.00 89.12 287 VAL A C 1
ATOM 2277 O O . VAL A 1 287 ? 19.632 -7.678 -7.542 1.00 89.12 287 VAL A O 1
ATOM 2280 N N . GLU A 1 288 ? 18.695 -7.052 -9.476 1.00 88.50 288 GLU A N 1
ATOM 2281 C CA . GLU A 1 288 ? 18.267 -8.381 -9.948 1.00 88.50 288 GLU A CA 1
ATOM 2282 C C . GLU A 1 288 ? 19.355 -9.458 -9.891 1.00 88.50 288 GLU A C 1
ATOM 2284 O O . GLU A 1 288 ? 19.051 -10.637 -9.772 1.00 88.50 288 GLU A O 1
ATOM 2289 N N . GLU A 1 289 ? 20.625 -9.066 -9.969 1.00 84.44 289 GLU A N 1
ATOM 2290 C CA . GLU A 1 289 ? 21.765 -9.985 -9.926 1.00 84.44 289 GLU A CA 1
ATOM 2291 C C . GLU A 1 289 ? 22.210 -10.331 -8.502 1.00 84.44 289 GLU A C 1
ATOM 2293 O O . GLU A 1 289 ? 23.056 -11.202 -8.317 1.00 84.44 289 GLU A O 1
ATOM 2298 N N . CYS A 1 290 ? 21.673 -9.636 -7.504 1.00 85.19 290 CYS A N 1
ATOM 2299 C CA . CYS A 1 290 ? 22.039 -9.760 -6.097 1.00 85.19 290 CYS A CA 1
ATOM 2300 C C . CYS A 1 290 ? 20.852 -10.175 -5.220 1.00 85.19 290 CYS A C 1
ATOM 2302 O O . CYS A 1 290 ? 21.020 -10.240 -4.005 1.00 85.19 290 CYS A O 1
ATOM 2304 N N . VAL A 1 291 ? 19.678 -10.413 -5.817 1.00 89.69 291 VAL A N 1
ATOM 2305 C CA . VAL A 1 291 ? 18.460 -10.817 -5.107 1.00 89.69 291 VAL A CA 1
ATOM 2306 C C . VAL A 1 291 ? 17.871 -12.106 -5.682 1.00 89.69 291 VAL A C 1
ATOM 2308 O O . VAL A 1 291 ? 18.019 -12.403 -6.868 1.00 89.69 291 VAL A O 1
ATOM 2311 N N . SER A 1 292 ? 17.182 -12.862 -4.839 1.00 91.56 292 SER A N 1
ATOM 2312 C CA . SER A 1 292 ? 16.489 -14.115 -5.125 1.00 91.56 292 SER A CA 1
ATOM 2313 C C . SER A 1 292 ? 15.088 -14.143 -4.484 1.00 91.56 292 SER A C 1
ATOM 2315 O O . SER A 1 292 ? 14.481 -13.107 -4.230 1.00 91.56 292 SER A O 1
ATOM 2317 N N . ASP A 1 293 ? 14.549 -15.336 -4.264 1.00 92.75 293 ASP A N 1
ATOM 2318 C CA . ASP A 1 293 ? 13.291 -15.616 -3.569 1.00 92.75 293 ASP A CA 1
ATOM 2319 C C . ASP A 1 293 ? 13.496 -15.929 -2.070 1.00 92.75 293 ASP A C 1
ATOM 2321 O O . ASP A 1 293 ? 12.685 -16.616 -1.448 1.00 92.75 293 ASP A O 1
ATOM 2325 N N . LYS A 1 294 ? 14.620 -15.490 -1.491 1.00 91.38 294 LYS A N 1
ATOM 2326 C CA . LYS A 1 294 ? 15.030 -15.746 -0.096 1.00 91.38 294 LYS A CA 1
ATOM 2327 C C . LYS A 1 294 ? 15.189 -14.455 0.713 1.00 91.38 294 LYS A C 1
ATOM 2329 O O . LYS A 1 294 ? 15.762 -14.471 1.802 1.00 91.38 294 LYS A O 1
ATOM 2334 N N . GLU A 1 295 ? 14.747 -13.342 0.149 1.00 89.56 295 GLU A N 1
ATOM 2335 C CA . GLU A 1 295 ? 15.011 -11.995 0.617 1.00 89.56 295 GLU A CA 1
ATOM 2336 C C . GLU A 1 295 ? 13.887 -11.531 1.530 1.00 89.56 295 GLU A C 1
ATOM 2338 O O . GLU A 1 295 ? 12.861 -11.057 1.062 1.00 89.56 295 GLU A O 1
ATOM 2343 N N . ASP A 1 296 ? 14.120 -11.573 2.838 1.00 90.94 296 ASP A N 1
ATOM 2344 C CA . ASP A 1 296 ? 13.215 -10.951 3.799 1.00 90.94 296 ASP A CA 1
ATOM 2345 C C . ASP A 1 296 ? 13.497 -9.438 3.905 1.00 90.94 296 ASP A C 1
ATOM 2347 O O . ASP A 1 296 ? 14.630 -9.012 4.161 1.00 90.94 296 ASP A O 1
ATOM 2351 N N . VAL A 1 297 ? 12.454 -8.610 3.800 1.00 91.06 297 VAL A N 1
ATOM 2352 C CA . VAL A 1 297 ? 12.527 -7.167 4.084 1.00 91.06 297 VAL A CA 1
ATOM 2353 C C . VAL A 1 297 ? 11.658 -6.823 5.285 1.00 91.06 297 VAL A C 1
ATOM 2355 O O . VAL A 1 297 ? 10.489 -7.196 5.371 1.00 91.06 297 VAL A O 1
ATOM 2358 N N . LEU A 1 298 ? 12.226 -6.065 6.225 1.00 91.19 298 LEU A N 1
ATOM 2359 C CA . LEU A 1 298 ? 11.453 -5.468 7.305 1.00 91.19 298 LEU A CA 1
ATOM 2360 C C . LEU A 1 298 ? 10.740 -4.219 6.780 1.00 91.19 298 LEU A C 1
ATOM 2362 O O . LEU A 1 298 ? 11.386 -3.196 6.564 1.00 91.19 298 LEU A O 1
ATOM 2366 N N . ALA A 1 299 ? 9.421 -4.307 6.622 1.00 87.44 299 ALA A N 1
ATOM 2367 C CA . ALA A 1 299 ? 8.579 -3.169 6.281 1.00 87.44 299 ALA A CA 1
ATOM 2368 C C . ALA A 1 299 ? 8.411 -2.249 7.504 1.00 87.44 299 ALA A C 1
ATOM 2370 O O . ALA A 1 299 ? 7.745 -2.612 8.479 1.00 87.44 299 ALA A O 1
ATOM 2371 N N . TYR A 1 300 ? 9.080 -1.095 7.505 1.00 85.31 300 TYR A N 1
ATOM 2372 C CA . TYR A 1 300 ? 9.076 -0.150 8.634 1.00 85.31 300 TYR A CA 1
ATOM 2373 C C . TYR A 1 300 ? 8.712 1.277 8.233 1.00 85.31 300 TYR A C 1
ATOM 2375 O O . TYR A 1 300 ? 8.434 2.101 9.109 1.00 85.31 300 TYR A O 1
ATOM 2383 N N . LEU A 1 301 ? 8.736 1.593 6.937 1.00 88.31 301 LEU A N 1
ATOM 2384 C CA . LEU A 1 301 ? 8.274 2.889 6.472 1.00 88.31 301 LEU A CA 1
ATOM 2385 C C . LEU A 1 301 ? 6.748 2.839 6.306 1.00 88.31 301 LEU A C 1
ATOM 2387 O O . LEU A 1 301 ? 6.175 1.777 6.054 1.00 88.31 301 LEU A O 1
ATOM 2391 N N . PRO A 1 302 ? 6.050 3.975 6.438 1.00 84.88 302 PRO A N 1
ATOM 2392 C CA . PRO A 1 302 ? 4.625 4.016 6.154 1.00 84.88 302 PRO A CA 1
ATOM 2393 C C . PRO A 1 302 ? 4.346 3.689 4.688 1.00 84.88 302 PRO A C 1
ATOM 2395 O O . PRO A 1 302 ? 5.044 4.186 3.802 1.00 84.88 302 PRO A O 1
ATOM 2398 N N . LEU A 1 303 ? 3.252 2.972 4.407 1.00 84.69 303 LEU A N 1
ATOM 2399 C CA . LEU A 1 303 ? 2.817 2.706 3.023 1.00 84.69 303 LEU A CA 1
ATOM 2400 C C . LEU A 1 303 ? 2.478 4.004 2.258 1.00 84.69 303 LEU A C 1
ATOM 2402 O O . LEU A 1 303 ? 2.429 4.023 1.032 1.00 84.69 303 LEU A O 1
ATOM 2406 N N . ALA A 1 304 ? 2.292 5.117 2.977 1.00 87.00 304 ALA A N 1
ATOM 2407 C CA . ALA A 1 304 ? 2.182 6.455 2.402 1.00 87.00 304 ALA A CA 1
ATOM 2408 C C . ALA A 1 304 ? 3.476 6.960 1.727 1.00 87.00 304 ALA A C 1
ATOM 2410 O O . ALA A 1 304 ? 3.437 7.967 1.017 1.00 87.00 304 ALA A O 1
ATOM 2411 N N . HIS A 1 305 ? 4.606 6.273 1.917 1.00 90.69 305 HIS A N 1
ATOM 2412 C CA . HIS A 1 305 ? 5.884 6.592 1.298 1.00 90.69 305 HIS A CA 1
ATOM 2413 C C . HIS A 1 305 ? 6.129 5.727 0.052 1.00 90.69 305 HIS A C 1
ATOM 2415 O O . HIS A 1 305 ? 6.126 4.499 0.112 1.00 90.69 305 HIS A O 1
ATOM 2421 N N . VAL A 1 306 ? 6.414 6.367 -1.090 1.00 91.75 306 VAL A N 1
ATOM 2422 C CA . VAL A 1 306 ? 6.567 5.673 -2.386 1.00 91.75 306 VAL A CA 1
ATOM 2423 C C . VAL A 1 306 ? 7.679 4.620 -2.385 1.00 91.75 306 VAL A C 1
ATOM 2425 O O . VAL A 1 306 ? 7.554 3.601 -3.057 1.00 91.75 306 VAL A O 1
ATOM 2428 N N . PHE A 1 307 ? 8.751 4.843 -1.614 1.00 91.69 307 PHE A N 1
ATOM 2429 C CA . PHE A 1 307 ? 9.838 3.868 -1.490 1.00 91.69 307 PHE A CA 1
ATOM 2430 C C . PHE A 1 307 ? 9.368 2.556 -0.857 1.00 91.69 307 PHE A C 1
ATOM 2432 O O . PHE A 1 307 ? 9.701 1.505 -1.391 1.00 91.69 307 PHE A O 1
ATOM 2439 N N . GLU A 1 308 ? 8.547 2.610 0.198 1.00 90.88 308 GLU A N 1
ATOM 2440 C CA . GLU A 1 308 ? 8.009 1.401 0.833 1.00 90.88 308 GLU A CA 1
ATOM 2441 C C . GLU A 1 308 ? 7.106 0.647 -0.135 1.00 90.88 308 GLU A C 1
ATOM 2443 O O . GLU A 1 308 ? 7.299 -0.536 -0.386 1.00 90.88 308 GLU A O 1
ATOM 2448 N N . MET A 1 309 ? 6.175 1.366 -0.767 1.00 90.50 309 MET A N 1
ATOM 2449 C CA . MET A 1 309 ? 5.240 0.772 -1.717 1.00 90.50 309 MET A CA 1
ATOM 2450 C C . MET A 1 309 ? 5.963 0.107 -2.899 1.00 90.50 309 MET A C 1
ATOM 2452 O O . MET A 1 309 ? 5.553 -0.964 -3.344 1.00 90.50 309 MET A O 1
ATOM 2456 N N . ALA A 1 310 ? 7.038 0.711 -3.412 1.00 93.75 310 ALA A N 1
ATOM 2457 C CA . ALA A 1 310 ? 7.833 0.120 -4.485 1.00 93.75 310 ALA A CA 1
ATOM 2458 C C . ALA A 1 310 ? 8.688 -1.065 -3.999 1.00 93.75 310 ALA A C 1
ATOM 2460 O O . ALA A 1 310 ? 8.795 -2.061 -4.714 1.00 93.75 310 ALA A O 1
ATOM 2461 N N . LEU A 1 311 ? 9.269 -0.983 -2.798 1.00 93.19 311 LEU A N 1
ATOM 2462 C CA . LEU A 1 311 ? 10.091 -2.045 -2.220 1.00 93.19 311 LEU A CA 1
ATOM 2463 C C . LEU A 1 311 ? 9.259 -3.284 -1.871 1.00 93.19 311 LEU A C 1
ATOM 2465 O O . LEU A 1 311 ? 9.637 -4.382 -2.265 1.00 93.19 311 LEU A O 1
ATOM 2469 N N . GLU A 1 312 ? 8.102 -3.126 -1.225 1.00 92.56 312 GLU A N 1
ATOM 2470 C CA . GLU A 1 312 ? 7.185 -4.240 -0.943 1.00 92.56 312 GLU A CA 1
ATOM 2471 C C . GLU A 1 312 ? 6.762 -4.947 -2.239 1.00 92.56 312 GLU A C 1
ATOM 2473 O O . GLU A 1 312 ? 6.814 -6.171 -2.332 1.00 92.56 312 GLU A O 1
ATOM 2478 N N . ASN A 1 313 ? 6.413 -4.188 -3.284 1.00 94.44 313 ASN A N 1
ATOM 2479 C CA . ASN A 1 313 ? 6.045 -4.769 -4.578 1.00 94.44 313 ASN A CA 1
ATOM 2480 C C . ASN A 1 313 ? 7.220 -5.456 -5.290 1.00 94.44 313 ASN A C 1
ATOM 2482 O O . ASN A 1 313 ? 7.008 -6.436 -6.005 1.00 94.44 313 ASN A O 1
ATOM 2486 N N . LEU A 1 314 ? 8.450 -4.978 -5.093 1.00 95.44 314 LEU A N 1
ATOM 2487 C CA . LEU A 1 314 ? 9.652 -5.653 -5.577 1.00 95.44 314 LEU A CA 1
ATOM 2488 C C . LEU A 1 314 ? 9.861 -6.998 -4.871 1.00 95.44 314 LEU A C 1
ATOM 2490 O O . LEU A 1 314 ? 10.071 -8.002 -5.547 1.00 95.44 314 LEU A O 1
ATOM 2494 N N . VAL A 1 315 ? 9.775 -7.021 -3.539 1.00 94.88 315 VAL A N 1
ATOM 2495 C CA . VAL A 1 315 ? 9.950 -8.236 -2.723 1.00 94.88 315 VAL A CA 1
ATOM 2496 C C . VAL A 1 315 ? 8.881 -9.271 -3.071 1.00 94.88 315 VAL A C 1
ATOM 2498 O O . VAL A 1 315 ? 9.201 -10.417 -3.394 1.00 94.88 315 VAL A O 1
ATOM 2501 N N . LEU A 1 316 ? 7.621 -8.830 -3.176 1.00 95.19 316 LEU A N 1
ATOM 2502 C CA . LEU A 1 316 ? 6.538 -9.682 -3.655 1.00 95.19 316 LEU A CA 1
ATOM 2503 C C . LEU A 1 316 ? 6.852 -10.249 -5.042 1.00 95.19 316 LEU A C 1
ATOM 2505 O O . LEU A 1 316 ? 6.639 -11.436 -5.271 1.00 95.19 316 LEU A O 1
ATOM 2509 N N . PHE A 1 317 ? 7.361 -9.438 -5.975 1.00 96.25 317 PHE A N 1
ATOM 2510 C CA . PHE A 1 317 ? 7.686 -9.888 -7.331 1.00 96.25 317 PHE A CA 1
ATOM 2511 C C . PHE A 1 317 ? 8.781 -10.969 -7.367 1.00 96.25 317 PHE A C 1
ATOM 2513 O O . PHE A 1 317 ? 8.638 -11.951 -8.110 1.00 96.25 317 PHE A O 1
ATOM 2520 N N . ILE A 1 318 ? 9.857 -10.805 -6.590 1.00 95.38 318 ILE A N 1
ATOM 2521 C CA . ILE A 1 318 ? 10.982 -11.756 -6.566 1.00 95.38 318 ILE A CA 1
ATOM 2522 C C . ILE A 1 318 ? 10.666 -13.036 -5.782 1.00 95.38 318 ILE A C 1
ATOM 2524 O O . ILE A 1 318 ? 11.316 -14.051 -6.025 1.00 95.38 318 ILE A O 1
ATOM 2528 N N . GLY A 1 319 ? 9.619 -13.023 -4.948 1.00 95.06 319 GLY A N 1
ATOM 2529 C CA . GLY A 1 319 ? 9.179 -14.176 -4.157 1.00 95.06 319 GLY A CA 1
ATOM 2530 C C . GLY A 1 319 ? 9.817 -14.264 -2.771 1.00 95.06 319 GLY A C 1
ATOM 2531 O O . GLY A 1 319 ? 9.830 -15.361 -2.208 1.00 95.06 319 GLY A O 1
ATOM 2532 N N . GLY A 1 320 ? 10.374 -13.145 -2.291 1.00 89.44 320 GLY A N 1
ATOM 2533 C CA . GLY A 1 320 ? 10.940 -12.995 -0.948 1.00 89.44 320 GLY A CA 1
ATOM 2534 C C . GLY A 1 320 ? 9.893 -12.683 0.113 1.00 89.44 320 GLY A C 1
ATOM 2535 O O . GLY A 1 320 ? 8.742 -12.353 -0.265 1.00 89.44 320 GLY A O 1
#

Sequence (320 aa):
MDYSSGPIPLNRVHKPPFTIEAPGYAKVPRETVPRRHPRAKDGLINRPVNDIHTVFDIVRRSARVYPNHRAVGSRELVKLHKERRKVQKNVDGEIQELEKEWQLFELSKFSYLTFKEYEQLVLQVGYGLRKLGLTPKHKLHLFGATRHVSTLSITIVTAYDTLGESGLEHSLLQTKADAMYVDPHLLQTAARPLKKSDVKTIVVNERCIFATGDEIEKFKQAHREFKVLTFEELRKMGEDSPLDPVPAKGPDLCCIMYTSGSTGPPKGVCITHEALVAGVTGLYTCVEECVSDKEDVLAYLPLAHVFEMALENLVLFIGG

Solvent-accessible surface area (backbone atoms only — not comparable to full-atom values): 17882 Å² total; per-residue (Å²): 130,62,57,73,73,48,101,73,44,64,70,83,79,83,70,82,70,79,53,37,75,46,81,95,66,75,86,51,92,98,54,79,64,60,67,38,52,56,92,39,69,92,44,85,68,48,42,82,48,95,84,44,45,32,68,52,38,34,46,56,47,22,26,69,76,35,35,83,34,58,54,52,73,48,62,47,69,72,44,79,44,78,45,82,41,79,42,81,41,78,56,99,86,42,81,41,81,41,80,42,78,44,81,46,79,41,60,49,72,78,47,67,34,26,19,40,55,45,43,50,49,32,49,17,39,29,24,17,43,42,75,73,68,49,46,66,90,37,29,41,30,42,42,51,65,68,76,96,72,62,46,65,29,37,20,35,34,25,40,55,70,87,52,44,50,66,42,48,29,52,52,37,58,73,64,53,25,47,27,36,38,34,29,45,72,46,47,73,57,41,51,64,36,42,73,76,32,67,43,43,39,37,34,28,40,83,75,43,72,79,50,87,78,58,53,62,59,54,46,50,70,76,40,72,85,46,51,76,40,41,48,67,57,37,28,50,56,4,63,80,41,78,63,87,82,68,77,58,53,29,87,41,59,41,32,31,37,37,39,62,72,96,68,72,77,59,48,69,47,81,35,28,16,34,57,49,39,21,51,25,18,49,54,41,74,75,41,59,91,81,59,58,55,80,46,83,76,87,87,77,60,40,60,44,37,69,67,42,49,34,48,54,53,38,34,42,55,51,34,25

pLDDT: mean 89.23, std 9.44, range [48.69, 98.19]

Foldseek 3Di:
DQLCPDLFRDDDDDDDPQKDAAPPDDDDPPDDRDIDGPVQNVHAQLFLDPQQLFLLSLLVVLCVPFVAFFQDKDKFFPDKDWDWDFDFDDDPNDTDTDTDIDIDTDIDPIDTDGSNRVNLLLQLLLLLCVVVVDDLVAEEEEEDFDDDRQNQRHAYEYDYVVLFLVLLLVSQAVRLHAAYEYELVCLVRCVVSCVVGNYQEYEYAPRDSPDDDCSQVVSCVVCVSHHYHYSVRSSVSSVVPRDDRDHHGNQRFRYWAWDPDPDDHTGTDTAGRSNLSSLLSVVCVVCVVRDALPDDDDQRGHCSDSVSVSVSSNNSNRND

Nearest PDB structures (foldseek):
  1ult-assembly1_A  TM=8.361E-01  e=1.798E-12  Thermus thermophilus
  1v26-assembly1_A  TM=8.376E-01  e=2.144E-12  Thermus thermophilus
  1ult-assembly1_B  TM=8.436E-01  e=6.527E-12  Thermus thermophilus
  8g98-assembly2_B  TM=7.086E-01  e=1.811E-09  Acinetobacter baumannii AB307-0294
  8pyx-assembly1_A  TM=7.596E-01  e=4.546E-08  Streptoalloteichus hindustanus

Mean predicted aligned error: 7.08 Å

Secondary structure (DSSP, 8-state):
--TTSSSS--PPPPPSPSSEEPTTPPPPTTSPPPEE-GGGTTS----SSTT--SHHHHHHHHHHHSTTSEEEEE--EEEEEEEEEEEEEEETTEEEEEEEEEEEEEEPPPEEEEHHHHHHHHHHHHHHHHHTT--TTSEEEEESS------TTSEEEE--GGGHHHHHHHHHHHHT-SEEEE-GGGHHHHHHHHHHSS--EEEE-TT-TT--SSHHHHHHHH-TTSEEEEHHHHHHHHHTS--------TTSEEEEEEE--SSSS-EEEEEEHHHHHHHHHHHHHHHTTT--S-------S-TTSHHHHHHHHHHHHHT-

Radius of gyration: 23.13 Å; Cα contacts (8 Å, |Δi|>4): 575; chains: 1; bounding box: 56×52×69 Å

Organism: Fusarium oxysporum (NCBI:txid5507)